Protein AF-A0A924QDD2-F1 (afdb_monomer_lite)

Sequence (223 aa):
MNAIPLDSKVDIRAQLDGGQSGPCVFVAVFHVPLQDADGLLAAWYGEEADLRKRKGFISREFVRGRSGSDVFIDYAKWESAADYKAALMDPTHQTLLAAYGPLGGSSALHLMDPTVNPNDLPEVPRRFMAALNRGDNAAVLEFFAAAKTIVTDNGERFEGMPAITAWNARAFVGAKGYAKINNVSSAGNTVTVLADWTSQFYSGPSRFVFVLQDGQISELRMG

Structure (mmCIF, N/CA/C/O backbone):
data_AF-A0A924QDD2-F1
#
_entry.id   AF-A0A924QDD2-F1
#
loop_
_atom_site.group_PDB
_atom_site.id
_atom_site.type_symbol
_atom_site.label_atom_id
_atom_site.label_alt_id
_atom_site.label_comp_id
_atom_site.label_asym_id
_atom_site.label_entity_id
_atom_site.label_seq_id
_atom_site.pdbx_PDB_ins_code
_atom_site.Cartn_x
_atom_site.Cartn_y
_atom_site.Cartn_z
_atom_site.occupancy
_atom_site.B_iso_or_equiv
_atom_site.auth_seq_id
_atom_site.auth_comp_id
_atom_site.auth_asym_id
_atom_site.auth_atom_id
_atom_site.pdbx_PDB_model_num
ATOM 1 N N . MET A 1 1 ? 21.271 3.087 -19.622 1.00 92.69 1 MET A N 1
ATOM 2 C CA . MET A 1 1 ? 19.860 3.517 -19.753 1.00 92.69 1 MET A CA 1
ATOM 3 C C . MET A 1 1 ? 19.655 4.899 -19.145 1.00 92.69 1 MET A C 1
ATOM 5 O O . MET A 1 1 ? 20.303 5.202 -18.149 1.00 92.69 1 MET A O 1
ATOM 9 N N . ASN A 1 2 ? 18.801 5.748 -19.729 1.00 93.81 2 ASN A N 1
ATOM 10 C CA . ASN A 1 2 ? 18.574 7.117 -19.248 1.00 93.81 2 ASN A CA 1
ATOM 11 C C . ASN A 1 2 ? 17.395 7.215 -18.261 1.00 93.81 2 ASN A C 1
ATOM 13 O O . ASN A 1 2 ? 16.280 6.815 -18.588 1.00 93.81 2 ASN A O 1
ATOM 17 N N . ALA A 1 3 ? 17.599 7.812 -17.088 1.00 93.69 3 ALA A N 1
ATOM 18 C CA . ALA A 1 3 ? 16.514 8.048 -16.137 1.00 93.69 3 ALA A CA 1
ATOM 19 C C . ALA A 1 3 ? 15.720 9.315 -16.500 1.00 93.69 3 ALA A C 1
ATOM 21 O O . ALA A 1 3 ? 16.303 10.380 -16.703 1.00 93.69 3 ALA A O 1
ATOM 22 N N . ILE A 1 4 ? 14.392 9.208 -16.545 1.00 96.19 4 ILE A N 1
ATOM 23 C CA . ILE A 1 4 ? 13.466 10.325 -16.786 1.00 96.19 4 ILE A CA 1
ATOM 24 C C . ILE A 1 4 ? 12.393 10.373 -15.684 1.00 96.19 4 ILE A C 1
ATOM 26 O O . ILE A 1 4 ? 12.117 9.347 -15.060 1.00 96.19 4 ILE A O 1
ATOM 30 N N . PRO A 1 5 ? 11.782 11.537 -15.403 1.00 95.44 5 PRO A N 1
ATOM 31 C CA . PRO A 1 5 ? 10.695 11.612 -14.430 1.00 95.44 5 PRO A CA 1
ATOM 32 C C . PRO A 1 5 ? 9.426 10.925 -14.954 1.00 95.44 5 PRO A C 1
ATOM 34 O O . PRO A 1 5 ? 9.050 11.123 -16.109 1.00 95.44 5 PRO A O 1
ATOM 37 N N . LEU A 1 6 ? 8.747 10.155 -14.094 1.00 96.50 6 LEU A N 1
ATOM 38 C CA . LEU A 1 6 ? 7.388 9.667 -14.371 1.00 96.50 6 LEU A CA 1
ATOM 39 C C . LEU A 1 6 ? 6.336 10.752 -14.081 1.00 96.50 6 LEU A C 1
ATOM 41 O O . LEU A 1 6 ? 5.378 10.900 -14.834 1.00 96.50 6 LEU A O 1
ATOM 45 N N . ASP A 1 7 ? 6.539 11.530 -13.014 1.00 96.00 7 ASP A N 1
ATOM 46 C CA . ASP A 1 7 ? 5.740 12.703 -12.656 1.00 96.00 7 ASP A CA 1
ATOM 47 C C . ASP A 1 7 ? 6.605 13.969 -12.742 1.00 96.00 7 ASP A C 1
ATOM 49 O O . ASP A 1 7 ? 7.720 14.031 -12.230 1.00 96.00 7 ASP A O 1
ATOM 53 N N . SER A 1 8 ? 6.066 15.000 -13.390 1.00 94.00 8 SER A N 1
ATOM 54 C CA . SER A 1 8 ? 6.677 16.328 -13.492 1.00 94.00 8 SER A CA 1
ATOM 55 C C . SER A 1 8 ? 6.727 17.113 -12.174 1.00 94.00 8 SER A C 1
ATOM 57 O O . SER A 1 8 ? 7.457 18.100 -12.098 1.00 94.00 8 SER A O 1
ATOM 59 N N . LYS A 1 9 ? 5.928 16.735 -11.165 1.00 95.19 9 LYS A N 1
ATOM 60 C CA . LYS A 1 9 ? 5.806 17.471 -9.896 1.00 95.19 9 LYS A CA 1
ATOM 61 C C . LYS A 1 9 ? 6.676 16.893 -8.788 1.00 95.19 9 LYS A C 1
ATOM 63 O O . LYS A 1 9 ? 7.249 17.662 -8.021 1.00 95.19 9 LYS A O 1
ATOM 68 N N . VAL A 1 10 ? 6.740 15.566 -8.684 1.00 93.12 10 VAL A N 1
ATOM 69 C CA . VAL A 1 10 ? 7.470 14.866 -7.622 1.00 93.12 10 VAL A CA 1
ATOM 70 C C . VAL A 1 10 ? 8.320 13.755 -8.229 1.00 93.12 10 VAL A C 1
ATOM 72 O O . VAL A 1 10 ? 7.800 12.825 -8.841 1.00 93.12 10 VAL A O 1
ATOM 75 N N . ASP A 1 11 ? 9.638 13.838 -8.050 1.00 93.31 11 ASP A N 1
ATOM 76 C CA . ASP A 1 11 ? 10.558 12.797 -8.510 1.00 93.31 11 ASP A CA 1
ATOM 77 C C . ASP A 1 11 ? 10.749 11.674 -7.475 1.00 93.31 11 ASP A C 1
ATOM 79 O O . ASP A 1 11 ? 10.445 11.818 -6.290 1.00 93.31 11 ASP A O 1
ATOM 83 N N . ILE A 1 12 ? 11.299 10.543 -7.926 1.00 93.38 12 ILE A N 1
ATOM 84 C CA . ILE A 1 12 ? 11.534 9.357 -7.090 1.00 93.38 12 ILE A CA 1
ATOM 85 C C . ILE A 1 12 ? 12.444 9.623 -5.879 1.00 93.38 12 ILE A C 1
ATOM 87 O O . ILE A 1 12 ? 12.278 8.982 -4.843 1.00 93.38 12 ILE A O 1
ATOM 91 N N . ARG A 1 13 ? 13.395 10.565 -5.964 1.00 91.38 13 ARG A N 1
ATOM 92 C CA . ARG A 1 13 ? 14.290 10.875 -4.836 1.00 91.38 13 ARG A CA 1
ATOM 93 C C . ARG A 1 13 ? 13.513 11.586 -3.737 1.00 91.38 13 ARG A C 1
ATOM 95 O O . ARG A 1 13 ? 13.586 11.172 -2.585 1.00 91.38 13 ARG A O 1
ATOM 102 N N . ALA A 1 14 ? 12.703 12.576 -4.110 1.00 92.56 14 ALA A N 1
ATOM 103 C CA . ALA A 1 14 ? 11.819 13.266 -3.178 1.00 92.56 14 ALA A CA 1
ATOM 104 C C . ALA A 1 14 ? 10.840 12.297 -2.491 1.00 92.56 14 ALA A C 1
ATOM 106 O O . ALA A 1 14 ? 10.601 12.425 -1.294 1.00 92.56 14 ALA A O 1
ATOM 107 N N . GLN A 1 15 ? 10.323 11.291 -3.208 1.00 93.00 15 GLN A N 1
ATOM 108 C CA . GLN A 1 15 ? 9.460 10.260 -2.611 1.00 93.00 15 GLN A CA 1
ATOM 109 C C . GLN A 1 15 ? 10.206 9.396 -1.589 1.00 93.00 15 GLN A C 1
ATOM 111 O O . GLN A 1 15 ? 9.727 9.196 -0.477 1.00 93.00 15 GLN A O 1
ATOM 116 N N . LEU A 1 16 ? 11.414 8.936 -1.927 1.00 91.19 16 LEU A N 1
ATOM 117 C CA . LEU A 1 16 ? 12.259 8.154 -1.019 1.00 91.19 16 LEU A CA 1
ATOM 118 C C . LEU A 1 16 ? 12.668 8.942 0.238 1.00 91.19 16 LEU A C 1
ATOM 120 O O . LEU A 1 16 ? 12.879 8.359 1.303 1.00 91.19 16 LEU A O 1
ATOM 124 N N . ASP A 1 17 ? 12.816 10.260 0.139 1.00 88.62 17 ASP A N 1
ATOM 125 C CA . ASP A 1 17 ? 13.161 11.128 1.271 1.00 88.62 17 ASP A CA 1
ATOM 126 C C . ASP A 1 17 ? 11.935 11.640 2.044 1.00 88.62 17 ASP A C 1
ATOM 128 O O . ASP A 1 17 ? 12.075 12.081 3.184 1.00 88.62 17 ASP A O 1
ATOM 132 N N . GLY A 1 18 ? 10.732 11.523 1.475 1.00 77.00 18 GLY A N 1
ATOM 133 C CA . GLY A 1 18 ? 9.490 12.099 2.000 1.00 77.00 18 GLY A CA 1
ATOM 134 C C . GLY A 1 18 ? 8.960 11.486 3.300 1.00 77.00 18 GLY A C 1
ATOM 135 O O . GLY A 1 18 ? 7.967 11.975 3.833 1.00 77.00 18 GLY A O 1
ATOM 136 N N . GLY A 1 19 ? 9.592 10.430 3.826 1.00 66.69 19 GLY A N 1
ATOM 137 C CA . GLY A 1 19 ? 9.256 9.851 5.133 1.00 66.69 19 GLY A CA 1
ATOM 138 C C . GLY A 1 19 ? 7.877 9.188 5.207 1.00 66.69 19 GLY A C 1
ATOM 139 O O . GLY A 1 19 ? 7.339 9.024 6.301 1.00 66.69 19 GLY A O 1
ATOM 140 N N . GLN A 1 20 ? 7.298 8.817 4.062 1.00 70.62 20 GLN A N 1
ATOM 141 C CA . GLN A 1 20 ? 6.006 8.135 3.986 1.00 70.62 20 GLN A CA 1
ATOM 142 C C . GLN A 1 20 ? 6.067 6.799 4.739 1.00 70.62 20 GLN A C 1
ATOM 144 O O . GLN A 1 20 ? 6.981 5.994 4.538 1.00 70.62 20 GLN A O 1
ATOM 149 N N . SER A 1 21 ? 5.098 6.573 5.625 1.00 66.44 21 SER A N 1
ATOM 150 C CA . SER A 1 21 ? 4.967 5.336 6.392 1.00 66.44 21 SER A CA 1
ATOM 151 C C . SER A 1 21 ? 3.945 4.396 5.752 1.00 66.44 21 SER A C 1
ATOM 153 O O . SER A 1 21 ? 2.974 4.826 5.137 1.00 66.44 21 SER A O 1
ATOM 155 N N . GLY A 1 22 ? 4.154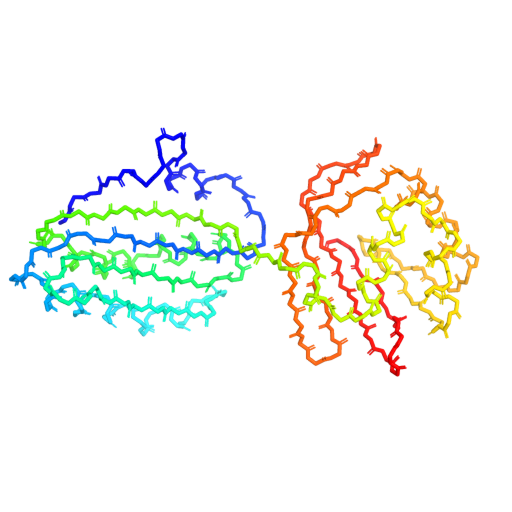 3.091 5.932 1.00 78.56 22 GLY A N 1
ATOM 156 C CA . GLY A 1 22 ? 3.270 2.055 5.402 1.00 78.56 22 GLY A CA 1
ATOM 157 C C . GLY A 1 22 ? 3.638 1.564 3.994 1.00 78.56 22 GLY A C 1
ATOM 158 O O . GLY A 1 22 ? 4.616 2.041 3.414 1.00 78.56 22 GLY A O 1
ATOM 159 N N . PRO A 1 23 ? 2.888 0.572 3.477 1.00 86.94 23 PRO A N 1
ATOM 160 C CA . PRO A 1 23 ? 3.187 -0.157 2.255 1.00 86.94 23 PRO A CA 1
ATOM 161 C C . PRO A 1 23 ? 3.272 0.753 1.051 1.00 86.94 23 PRO A C 1
ATOM 163 O O . PRO A 1 23 ? 2.450 1.649 0.885 1.00 86.94 23 PRO A O 1
ATOM 166 N N . CYS A 1 24 ? 4.212 0.443 0.170 1.00 91.94 24 CYS A N 1
ATOM 167 C CA . CYS A 1 24 ? 4.360 1.136 -1.093 1.00 91.94 24 CYS A CA 1
ATOM 168 C C . CYS A 1 24 ? 4.420 0.143 -2.251 1.00 91.94 24 CYS A C 1
ATOM 170 O O . CYS A 1 24 ? 4.699 -1.053 -2.097 1.00 91.94 24 CYS A O 1
ATOM 172 N N . VAL A 1 25 ? 4.151 0.676 -3.433 1.00 94.62 25 VAL A N 1
ATOM 173 C CA . VAL A 1 25 ? 4.337 -0.006 -4.701 1.00 94.62 25 VAL A CA 1
ATOM 174 C C . VAL A 1 25 ? 5.374 0.772 -5.491 1.00 94.62 25 VAL A C 1
ATOM 176 O O . VAL A 1 25 ? 5.151 1.922 -5.858 1.00 94.62 25 VAL A O 1
ATOM 179 N N . PHE A 1 26 ? 6.510 0.147 -5.764 1.00 96.50 26 PHE A N 1
ATOM 180 C CA . PHE A 1 26 ? 7.469 0.668 -6.721 1.00 96.50 26 PHE A CA 1
ATOM 181 C C . PHE A 1 26 ? 7.034 0.303 -8.136 1.00 96.50 26 PHE A C 1
ATOM 183 O O . PHE A 1 26 ? 6.698 -0.849 -8.414 1.00 96.50 26 PHE A O 1
ATOM 190 N N . VAL A 1 27 ? 7.059 1.293 -9.024 1.00 97.75 27 VAL A N 1
ATOM 191 C CA . VAL A 1 27 ? 6.817 1.115 -10.451 1.00 97.75 27 VAL A CA 1
ATOM 192 C C . VAL A 1 27 ? 8.003 1.664 -11.227 1.00 97.75 27 VAL A C 1
ATOM 194 O O . VAL A 1 27 ? 8.437 2.794 -10.993 1.00 97.75 27 VAL A O 1
ATOM 197 N N . ALA A 1 28 ? 8.481 0.886 -12.193 1.00 97.75 28 ALA A N 1
ATOM 198 C CA . ALA A 1 28 ? 9.375 1.373 -13.232 1.00 97.75 28 ALA A CA 1
ATOM 199 C C . ALA A 1 28 ? 8.744 1.132 -14.599 1.00 97.75 28 ALA A C 1
ATOM 201 O O . ALA A 1 28 ? 8.404 -0.001 -14.933 1.00 97.75 28 ALA A O 1
ATOM 202 N N . VAL A 1 29 ? 8.610 2.187 -15.398 1.00 98.38 29 VAL A N 1
ATOM 203 C CA . VAL A 1 29 ? 8.245 2.086 -16.812 1.00 98.38 29 VAL A CA 1
ATOM 204 C C . VAL A 1 29 ? 9.511 2.244 -17.632 1.00 98.38 29 VAL A C 1
ATOM 206 O O . VAL A 1 29 ? 10.185 3.272 -17.552 1.00 98.38 29 VAL A O 1
ATOM 209 N N . PHE A 1 30 ? 9.833 1.233 -18.424 1.00 98.50 30 PHE A N 1
ATOM 210 C CA . PHE A 1 30 ? 10.980 1.249 -19.313 1.00 98.50 30 PHE A CA 1
ATOM 211 C C . PHE A 1 30 ? 10.528 1.365 -20.761 1.00 98.50 30 PHE A C 1
ATOM 213 O O . PHE A 1 30 ? 9.574 0.701 -21.156 1.00 98.50 30 PHE A O 1
ATOM 220 N N . HIS A 1 31 ? 11.258 2.147 -21.549 1.00 98.44 31 HIS A N 1
ATOM 221 C CA . HIS A 1 31 ? 11.242 2.080 -23.008 1.00 98.44 31 HIS A CA 1
ATOM 222 C C . HIS A 1 31 ? 12.615 1.612 -23.464 1.00 98.44 31 HIS A C 1
ATOM 224 O O . HIS A 1 31 ? 13.591 2.336 -23.269 1.00 98.44 31 HIS A O 1
ATOM 230 N N . VAL A 1 32 ? 12.712 0.409 -24.031 1.00 98.00 32 VAL A N 1
ATOM 231 C CA . VAL A 1 32 ? 13.999 -0.227 -24.344 1.00 98.00 32 VAL A CA 1
ATOM 232 C C . VAL A 1 32 ? 14.026 -0.727 -25.786 1.00 98.00 32 VAL A C 1
ATOM 234 O O . VAL A 1 32 ? 13.139 -1.490 -26.180 1.00 98.00 32 VAL A O 1
ATOM 237 N N . PRO A 1 33 ? 15.044 -0.341 -26.582 1.00 96.06 33 PRO A N 1
ATOM 238 C CA . PRO A 1 33 ? 15.224 -0.858 -27.931 1.00 96.06 33 PRO A CA 1
ATOM 239 C C . PRO A 1 33 ? 15.232 -2.388 -27.958 1.00 96.06 33 PRO A C 1
ATOM 241 O O . PRO A 1 33 ? 15.774 -3.033 -27.061 1.00 96.06 33 PRO A O 1
ATOM 244 N N . LEU A 1 34 ? 14.668 -2.983 -29.012 1.00 93.06 34 LEU A N 1
ATOM 245 C CA . LEU A 1 34 ? 14.513 -4.438 -29.104 1.00 93.06 34 LEU A CA 1
ATOM 246 C C . LEU A 1 34 ? 15.836 -5.202 -28.940 1.00 93.06 34 LEU A C 1
ATOM 248 O O . LEU A 1 34 ? 15.816 -6.290 -28.372 1.00 93.06 34 LEU A O 1
ATOM 252 N N . GLN A 1 35 ? 16.965 -4.640 -29.388 1.00 95.44 35 GLN A N 1
ATOM 253 C CA . GLN A 1 35 ? 18.284 -5.265 -29.239 1.00 95.44 35 GLN A CA 1
ATOM 254 C C . GLN A 1 35 ? 18.773 -5.361 -27.784 1.00 95.44 35 GLN A C 1
ATOM 256 O O . GLN A 1 35 ? 19.601 -6.216 -27.485 1.00 95.44 35 GLN A O 1
ATOM 261 N N . ASP A 1 36 ? 18.248 -4.522 -26.889 1.00 97.50 36 ASP A N 1
ATOM 262 C CA . ASP A 1 36 ? 18.640 -4.461 -25.477 1.00 97.50 36 ASP A CA 1
ATOM 263 C C . ASP A 1 36 ? 17.618 -5.160 -24.558 1.00 97.50 36 ASP A C 1
ATOM 265 O O . ASP A 1 36 ? 17.839 -5.275 -23.352 1.00 97.50 36 ASP A O 1
ATOM 269 N N . ALA A 1 37 ? 16.503 -5.654 -25.112 1.00 96.25 37 ALA A N 1
ATOM 270 C CA . ALA A 1 37 ? 15.409 -6.273 -24.359 1.00 96.25 37 ALA A CA 1
ATOM 271 C C . ALA A 1 37 ? 15.851 -7.498 -23.539 1.00 96.25 37 ALA A C 1
ATOM 273 O O . ALA A 1 37 ? 15.453 -7.641 -22.383 1.00 96.25 37 ALA A O 1
ATOM 274 N N . ASP A 1 38 ? 16.691 -8.366 -24.106 1.00 96.56 38 ASP A N 1
ATOM 275 C CA . ASP A 1 38 ? 17.194 -9.549 -23.394 1.00 96.56 38 ASP A CA 1
ATOM 276 C C . ASP A 1 38 ? 18.164 -9.156 -22.271 1.00 96.56 38 ASP A C 1
ATOM 278 O O . ASP A 1 38 ? 18.159 -9.761 -21.198 1.00 96.56 38 ASP A O 1
ATOM 282 N N . GLY A 1 39 ? 18.946 -8.092 -22.481 1.00 97.81 39 GLY A N 1
ATOM 283 C CA . GLY A 1 39 ? 19.811 -7.514 -21.455 1.00 97.81 39 GLY A CA 1
ATOM 284 C C . GLY A 1 39 ? 19.014 -6.929 -20.289 1.00 97.81 39 GLY A C 1
ATOM 285 O O . GLY A 1 39 ? 19.372 -7.153 -19.134 1.00 97.81 39 GLY A O 1
ATOM 286 N N . LEU A 1 40 ? 17.895 -6.254 -20.577 1.00 98.06 40 LEU A N 1
ATOM 287 C CA . LEU A 1 40 ? 16.969 -5.767 -19.552 1.00 98.06 40 LEU A CA 1
ATOM 288 C C . LEU A 1 40 ? 16.388 -6.916 -18.723 1.00 98.06 40 LEU A C 1
ATOM 290 O O . LEU A 1 40 ? 16.392 -6.842 -17.497 1.00 98.06 40 LEU A O 1
ATOM 294 N N . LEU A 1 41 ? 15.920 -7.983 -19.379 1.00 97.56 41 LEU A N 1
ATOM 295 C CA . LEU A 1 41 ? 15.390 -9.164 -18.693 1.00 97.56 41 LEU A CA 1
ATOM 296 C C . LEU A 1 41 ? 16.453 -9.798 -17.787 1.00 97.56 41 LEU A C 1
ATOM 298 O O . LEU A 1 41 ? 16.177 -10.078 -16.623 1.00 97.56 41 LEU A O 1
ATOM 302 N N . ALA A 1 42 ? 17.674 -9.983 -18.293 1.00 98.06 42 ALA A N 1
ATOM 303 C CA . ALA A 1 42 ? 18.769 -10.556 -17.517 1.00 98.06 42 ALA A CA 1
ATOM 304 C C . ALA A 1 42 ? 19.142 -9.691 -16.301 1.00 98.06 42 ALA A C 1
ATOM 306 O O . ALA A 1 42 ? 19.315 -10.229 -15.207 1.00 98.06 42 ALA A O 1
ATOM 307 N N . ALA A 1 43 ? 19.225 -8.367 -16.472 1.00 97.94 43 ALA A N 1
ATOM 308 C CA . ALA A 1 43 ? 19.493 -7.437 -15.376 1.00 97.94 43 ALA A CA 1
ATOM 309 C C . ALA A 1 43 ? 18.393 -7.505 -14.304 1.00 97.94 43 ALA A C 1
ATOM 311 O O . ALA A 1 43 ? 18.696 -7.664 -13.123 1.00 97.94 43 ALA A O 1
ATOM 312 N N . TRP A 1 44 ? 17.126 -7.478 -14.723 1.00 97.75 44 TRP A N 1
ATOM 313 C CA . TRP A 1 44 ? 15.972 -7.497 -13.826 1.00 97.75 44 TRP A CA 1
ATOM 314 C C . TRP A 1 44 ? 15.857 -8.789 -13.015 1.00 97.75 44 TRP A C 1
ATOM 316 O O . TRP A 1 44 ? 15.729 -8.749 -11.788 1.00 97.75 44 TRP A O 1
ATOM 326 N N . TYR A 1 45 ? 15.959 -9.949 -13.673 1.00 97.31 45 TYR A N 1
ATOM 327 C CA . TYR A 1 45 ? 15.927 -11.243 -12.981 1.00 97.31 45 TYR A CA 1
ATOM 328 C C . TYR A 1 45 ? 17.187 -11.476 -12.134 1.00 97.31 45 TYR A C 1
ATOM 330 O O . TYR A 1 45 ? 17.126 -12.172 -11.120 1.00 97.31 45 TYR A O 1
ATOM 338 N N . GLY A 1 46 ? 18.316 -10.856 -12.493 1.00 97.31 46 GLY A N 1
ATOM 339 C CA . GLY A 1 46 ? 19.556 -10.904 -11.715 1.00 97.31 46 GLY A CA 1
ATOM 340 C C . GLY A 1 46 ? 19.432 -10.307 -10.308 1.00 97.31 46 GLY A C 1
ATOM 341 O O . GLY A 1 46 ? 20.156 -10.717 -9.401 1.00 97.31 46 GLY A O 1
ATOM 342 N N . GLU A 1 47 ? 18.488 -9.390 -10.091 1.00 96.88 47 GLU A N 1
ATOM 343 C CA . GLU A 1 47 ? 18.230 -8.777 -8.781 1.00 96.88 47 GLU A CA 1
ATOM 344 C C . GLU A 1 47 ? 17.350 -9.634 -7.860 1.00 96.88 47 GLU A C 1
ATOM 346 O O . GLU A 1 47 ? 17.340 -9.436 -6.643 1.00 96.88 47 GLU A O 1
ATOM 351 N N . GLU A 1 48 ? 16.590 -10.584 -8.411 1.00 92.50 48 GLU A N 1
ATOM 352 C CA . GLU A 1 48 ? 15.485 -11.244 -7.707 1.00 92.50 48 GLU A CA 1
ATOM 353 C C . GLU A 1 48 ? 15.942 -11.982 -6.439 1.00 92.50 48 GLU A C 1
ATOM 355 O O . GLU A 1 48 ? 15.313 -11.879 -5.382 1.00 92.50 48 GLU A O 1
ATOM 360 N N . ALA A 1 49 ? 17.066 -12.698 -6.522 1.00 94.62 49 ALA A N 1
ATOM 361 C CA . ALA A 1 49 ? 17.613 -13.452 -5.397 1.00 94.62 49 ALA A CA 1
ATOM 362 C C . ALA A 1 49 ? 18.089 -12.553 -4.242 1.00 94.62 49 ALA A C 1
ATOM 364 O O . ALA A 1 49 ? 18.114 -13.001 -3.093 1.00 94.62 49 ALA A O 1
ATOM 365 N N . ASP A 1 50 ? 18.489 -11.316 -4.541 1.00 96.31 50 ASP A N 1
ATOM 366 C CA . ASP A 1 50 ? 18.862 -10.324 -3.538 1.00 96.31 50 ASP A CA 1
ATOM 367 C C . ASP A 1 50 ? 17.613 -9.700 -2.908 1.00 96.31 50 ASP A C 1
ATOM 369 O O . ASP A 1 50 ? 17.442 -9.764 -1.690 1.00 96.31 50 ASP A O 1
ATOM 373 N N . LEU A 1 51 ? 16.692 -9.198 -3.738 1.00 95.56 51 LEU A N 1
ATOM 374 C CA . LEU A 1 51 ? 15.470 -8.526 -3.291 1.00 95.56 51 LEU A CA 1
ATOM 375 C C . LEU A 1 51 ? 14.595 -9.415 -2.401 1.00 95.56 51 LEU A C 1
ATOM 377 O O . LEU A 1 51 ? 14.109 -8.954 -1.372 1.00 95.56 51 LEU A O 1
ATOM 381 N N . ARG A 1 52 ? 14.470 -10.710 -2.718 1.00 95.62 52 ARG A N 1
ATOM 382 C CA . ARG A 1 52 ? 13.696 -11.671 -1.907 1.00 95.62 52 ARG A CA 1
ATOM 383 C C . ARG A 1 52 ? 14.209 -11.847 -0.474 1.00 95.62 52 ARG A C 1
ATOM 385 O O . ARG A 1 52 ? 13.466 -12.341 0.369 1.00 95.62 52 ARG A O 1
ATOM 392 N N . LYS A 1 53 ? 15.464 -11.484 -0.192 1.00 96.25 53 LYS A N 1
ATOM 393 C CA . LYS A 1 53 ? 16.059 -11.548 1.156 1.00 96.25 53 LYS A CA 1
ATOM 394 C C . LYS A 1 53 ? 15.871 -10.251 1.938 1.00 96.25 53 LYS A C 1
ATOM 396 O O . LYS A 1 53 ? 16.182 -10.208 3.128 1.00 96.25 53 LYS A O 1
ATOM 401 N N . ARG A 1 54 ? 15.430 -9.180 1.277 1.00 97.38 54 ARG A N 1
ATOM 402 C CA . ARG A 1 54 ? 15.293 -7.862 1.890 1.00 97.38 54 ARG A CA 1
ATOM 403 C C . ARG A 1 54 ? 14.075 -7.845 2.801 1.00 97.38 54 ARG A C 1
ATOM 405 O O . ARG A 1 54 ? 13.022 -8.395 2.481 1.00 97.38 54 ARG A O 1
ATOM 412 N N . LYS A 1 55 ? 14.229 -7.190 3.951 1.00 96.31 55 LYS A N 1
ATOM 413 C CA . LYS A 1 55 ? 13.115 -6.917 4.857 1.00 96.31 55 LYS A CA 1
ATOM 414 C C . LYS A 1 55 ? 12.027 -6.163 4.092 1.00 96.31 55 LYS A C 1
ATOM 416 O O . LYS A 1 55 ? 12.339 -5.285 3.296 1.00 96.31 55 LYS A O 1
ATOM 421 N N . GLY A 1 56 ? 10.771 -6.525 4.327 1.00 94.69 56 GLY A N 1
ATOM 422 C CA . GLY A 1 56 ? 9.622 -5.855 3.733 1.00 94.69 56 GLY A CA 1
ATOM 423 C C . GLY A 1 56 ? 9.374 -6.146 2.252 1.00 94.69 56 GLY A C 1
ATOM 424 O O . GLY A 1 56 ? 8.440 -5.574 1.700 1.00 94.69 56 GLY A O 1
ATOM 425 N N . PHE A 1 57 ? 10.150 -7.010 1.589 1.00 97.12 57 PHE A N 1
ATOM 426 C CA . PHE A 1 57 ? 9.843 -7.436 0.222 1.00 97.12 57 PHE A CA 1
ATOM 427 C C . PHE A 1 57 ? 8.594 -8.332 0.200 1.00 97.12 57 PHE A C 1
ATOM 429 O O . PHE A 1 57 ? 8.548 -9.339 0.906 1.00 97.12 57 PHE A O 1
ATOM 436 N N . ILE A 1 58 ? 7.601 -8.001 -0.636 1.00 94.94 58 ILE A N 1
ATOM 437 C CA . ILE A 1 58 ? 6.366 -8.794 -0.779 1.00 94.94 58 ILE A CA 1
ATOM 438 C C . ILE A 1 58 ? 6.349 -9.525 -2.123 1.00 94.94 58 ILE A C 1
ATOM 440 O O . ILE A 1 58 ? 6.254 -10.752 -2.176 1.00 94.94 58 ILE A O 1
ATOM 444 N N . SER A 1 59 ? 6.418 -8.778 -3.225 1.00 95.69 59 SER A N 1
ATOM 445 C CA . SER A 1 59 ? 6.366 -9.337 -4.578 1.00 95.69 59 SER A CA 1
ATOM 446 C C . SER A 1 59 ? 7.024 -8.407 -5.591 1.00 95.69 59 SER A C 1
ATOM 448 O O . SER A 1 59 ? 7.146 -7.207 -5.355 1.00 95.69 59 SER A O 1
ATOM 450 N N . ARG A 1 60 ? 7.409 -8.962 -6.742 1.00 96.50 60 ARG A N 1
ATOM 451 C CA . ARG A 1 60 ? 7.910 -8.220 -7.901 1.00 96.50 60 ARG A CA 1
ATOM 452 C C . ARG A 1 60 ? 7.414 -8.902 -9.168 1.00 96.50 60 ARG A C 1
ATOM 454 O O . ARG A 1 60 ? 7.500 -10.124 -9.271 1.00 96.50 60 ARG A O 1
ATOM 461 N N . GLU A 1 61 ? 6.896 -8.126 -10.103 1.00 96.75 61 GLU A N 1
ATOM 462 C CA . GLU A 1 61 ? 6.371 -8.598 -11.379 1.00 96.75 61 GLU A CA 1
ATOM 463 C C . GLU A 1 61 ? 7.011 -7.795 -12.506 1.00 96.75 61 GLU A C 1
ATOM 465 O O . GLU A 1 61 ? 7.137 -6.575 -12.406 1.00 96.75 61 GLU A O 1
ATOM 470 N N . PHE A 1 62 ? 7.395 -8.483 -13.580 1.00 97.56 62 PHE A N 1
ATOM 471 C CA . PHE A 1 62 ? 7.902 -7.848 -14.788 1.00 97.56 62 PHE A CA 1
ATOM 472 C C . PHE A 1 62 ? 7.030 -8.220 -15.968 1.00 97.56 62 PHE A C 1
ATOM 474 O O . PHE A 1 62 ? 6.822 -9.401 -16.253 1.00 97.56 62 PHE A O 1
ATOM 481 N N . VAL A 1 63 ? 6.526 -7.211 -16.667 1.00 97.06 63 VAL A N 1
ATOM 482 C CA . VAL A 1 63 ? 5.683 -7.415 -17.842 1.00 97.06 63 VAL A CA 1
ATOM 483 C C . VAL A 1 63 ? 6.254 -6.684 -19.042 1.00 97.06 63 VAL A C 1
ATOM 485 O O . VAL A 1 63 ? 6.815 -5.596 -18.931 1.00 97.06 63 VAL A O 1
ATOM 488 N N . ARG A 1 64 ? 6.078 -7.295 -20.212 1.00 96.56 64 ARG A N 1
ATOM 489 C CA . ARG A 1 64 ? 6.490 -6.751 -21.505 1.00 96.56 64 ARG A CA 1
ATOM 490 C C . ARG A 1 64 ? 5.266 -6.403 -22.344 1.00 96.56 64 ARG A C 1
ATOM 492 O O . ARG A 1 64 ? 4.297 -7.165 -22.397 1.00 96.56 64 ARG A O 1
ATOM 499 N N . GLY A 1 65 ? 5.338 -5.278 -23.045 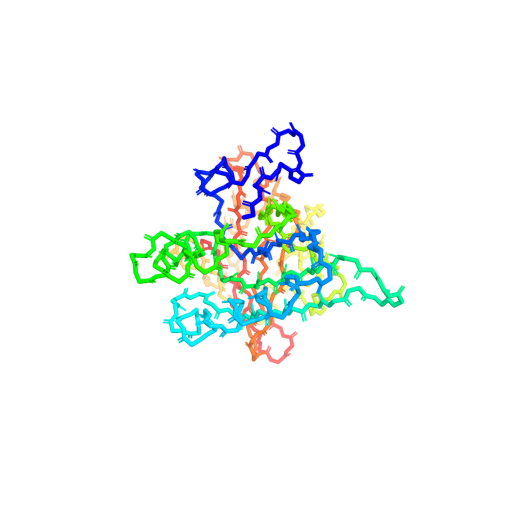1.00 95.81 65 GLY A N 1
ATOM 500 C CA . GLY A 1 65 ? 4.348 -4.869 -24.030 1.00 95.81 65 GLY A CA 1
ATOM 501 C C . GLY A 1 65 ? 4.212 -5.878 -25.178 1.00 95.81 65 GLY A C 1
ATOM 502 O O . GLY A 1 65 ? 5.173 -6.501 -25.627 1.00 95.81 65 GLY A O 1
ATOM 503 N N . ARG A 1 66 ? 2.986 -6.054 -25.670 1.00 94.81 66 ARG A N 1
ATOM 504 C CA . ARG A 1 66 ? 2.683 -6.964 -26.787 1.00 94.81 66 ARG A CA 1
ATOM 505 C C . ARG A 1 66 ? 2.941 -6.288 -28.138 1.00 94.81 66 ARG A C 1
ATOM 507 O O . ARG A 1 66 ? 3.146 -5.080 -28.208 1.00 94.81 66 ARG A O 1
ATOM 514 N N . SER A 1 67 ? 2.891 -7.072 -29.215 1.00 93.38 67 SER A N 1
ATOM 515 C CA . SER A 1 67 ? 2.883 -6.567 -30.599 1.00 93.38 67 SER A CA 1
ATOM 516 C C . SER A 1 67 ? 4.088 -5.690 -30.971 1.00 93.38 67 SER A C 1
ATOM 518 O O . SER A 1 67 ? 3.943 -4.715 -31.699 1.00 93.38 67 SER A O 1
ATOM 520 N N . GLY A 1 68 ? 5.279 -6.034 -30.469 1.00 86.94 68 GLY A N 1
ATOM 521 C CA . GLY A 1 68 ? 6.520 -5.321 -30.794 1.00 86.94 68 GLY A CA 1
ATOM 522 C C . GLY A 1 68 ? 6.738 -4.016 -30.023 1.00 86.94 68 GLY A C 1
ATOM 523 O O . GLY A 1 68 ? 7.645 -3.270 -30.372 1.00 86.94 68 GLY A O 1
ATOM 524 N N . SER A 1 69 ? 5.939 -3.745 -28.986 1.00 95.56 69 SER A N 1
ATOM 525 C CA . SER A 1 69 ? 6.183 -2.628 -28.071 1.00 95.56 69 SER A CA 1
ATOM 526 C C . SER A 1 69 ? 7.560 -2.737 -27.399 1.00 95.56 69 SER A C 1
ATOM 528 O O . SER A 1 69 ? 8.022 -3.827 -27.050 1.00 95.56 69 SER A O 1
ATOM 530 N N . ASP A 1 70 ? 8.185 -1.580 -27.209 1.00 96.69 70 ASP A N 1
ATOM 531 C CA . ASP A 1 70 ? 9.428 -1.362 -26.470 1.00 96.69 70 ASP A CA 1
ATOM 532 C C . ASP A 1 70 ? 9.193 -1.130 -24.966 1.00 96.69 70 ASP A C 1
ATOM 534 O O . ASP A 1 70 ? 10.141 -0.864 -24.230 1.00 96.69 70 ASP A O 1
ATOM 538 N N . VAL A 1 71 ? 7.940 -1.225 -24.506 1.00 98.31 71 VAL A N 1
ATOM 539 C CA . VAL A 1 71 ? 7.554 -0.926 -23.127 1.00 98.31 71 VAL A CA 1
ATOM 540 C C . VAL A 1 71 ? 7.700 -2.149 -22.234 1.00 98.31 71 VAL A C 1
ATOM 542 O O . VAL A 1 71 ? 7.191 -3.230 -22.547 1.00 98.31 71 VAL A O 1
ATOM 545 N N . PHE A 1 72 ? 8.313 -1.948 -21.073 1.00 98.56 72 PHE A N 1
ATOM 546 C CA . PHE A 1 72 ? 8.329 -2.908 -19.975 1.00 98.56 72 PHE A CA 1
ATOM 547 C C . PHE A 1 72 ? 7.891 -2.221 -18.687 1.00 98.56 72 PHE A C 1
ATOM 549 O O . PHE A 1 72 ? 8.154 -1.034 -18.498 1.00 98.56 72 PHE A O 1
ATOM 556 N N . ILE A 1 73 ? 7.227 -2.958 -17.801 1.00 98.50 73 ILE A N 1
ATOM 557 C CA . ILE A 1 73 ? 6.819 -2.448 -16.492 1.00 98.50 73 ILE A CA 1
ATOM 558 C C . ILE A 1 73 ? 7.329 -3.394 -15.411 1.00 98.50 73 ILE A C 1
ATOM 560 O O . ILE A 1 73 ? 7.019 -4.585 -15.434 1.00 98.50 73 ILE A O 1
ATOM 564 N N . ASP A 1 74 ? 8.093 -2.839 -14.474 1.00 97.75 74 ASP A N 1
ATOM 565 C CA . ASP A 1 74 ? 8.366 -3.430 -13.164 1.00 97.75 74 ASP A CA 1
ATOM 566 C C . ASP A 1 74 ? 7.320 -2.934 -12.175 1.00 97.75 74 ASP A C 1
ATOM 568 O O . ASP A 1 74 ? 7.028 -1.737 -12.113 1.00 97.75 74 ASP A O 1
ATOM 572 N N . TYR A 1 75 ? 6.768 -3.862 -11.410 1.00 96.75 75 TYR A N 1
ATOM 573 C CA . TYR A 1 75 ? 5.784 -3.601 -10.382 1.00 96.75 75 TYR A CA 1
ATOM 574 C C . TYR A 1 75 ? 6.164 -4.390 -9.125 1.00 96.75 75 TYR A C 1
ATOM 576 O O . TYR A 1 75 ? 6.060 -5.618 -9.091 1.00 96.75 75 TYR A O 1
ATOM 584 N N . ALA A 1 76 ? 6.611 -3.691 -8.081 1.00 96.75 76 ALA A N 1
ATOM 585 C CA . ALA A 1 76 ? 7.123 -4.301 -6.857 1.00 96.75 76 ALA A CA 1
ATOM 586 C C . ALA A 1 76 ? 6.364 -3.815 -5.621 1.00 96.75 76 ALA A C 1
ATOM 588 O O . ALA A 1 76 ? 6.268 -2.614 -5.381 1.00 96.75 76 ALA A O 1
ATOM 589 N N . LYS A 1 77 ? 5.855 -4.740 -4.806 1.00 95.31 77 LYS A N 1
ATOM 590 C CA . LYS A 1 77 ? 5.154 -4.429 -3.554 1.00 95.31 77 LYS A CA 1
ATOM 591 C C . LYS A 1 77 ? 6.093 -4.579 -2.363 1.00 95.31 77 LYS A C 1
ATOM 593 O O . LYS A 1 77 ? 6.803 -5.583 -2.257 1.00 95.31 77 LYS A O 1
ATOM 598 N N . TRP A 1 78 ? 6.022 -3.616 -1.449 1.00 95.31 78 TRP A N 1
ATOM 599 C CA . TRP A 1 78 ? 6.816 -3.584 -0.224 1.00 95.31 78 TRP A CA 1
ATOM 600 C C . TRP A 1 78 ? 5.956 -3.251 0.995 1.00 95.31 78 TRP A C 1
ATOM 602 O O . TRP A 1 78 ? 4.983 -2.504 0.895 1.00 95.31 78 TRP A O 1
ATOM 612 N N . GLU A 1 79 ? 6.334 -3.779 2.159 1.00 89.94 79 GLU A N 1
ATOM 613 C CA . GLU A 1 79 ? 5.695 -3.477 3.447 1.00 89.94 79 GLU A CA 1
ATOM 614 C C . GLU A 1 79 ? 5.877 -2.014 3.856 1.00 89.94 79 GLU A C 1
ATOM 616 O O . GLU A 1 79 ? 5.014 -1.464 4.543 1.00 89.94 79 GLU A O 1
ATOM 621 N N . SER A 1 80 ? 6.976 -1.372 3.431 1.00 88.94 80 SER A N 1
ATOM 622 C CA . SER A 1 80 ? 7.159 0.065 3.609 1.00 88.94 80 SER A CA 1
ATOM 623 C C . SER A 1 80 ? 8.081 0.736 2.588 1.00 88.94 80 SER A C 1
ATOM 625 O O . SER A 1 80 ? 9.017 0.118 2.075 1.00 88.94 80 SER A O 1
ATOM 627 N N . ALA A 1 81 ? 7.872 2.038 2.352 1.00 91.00 81 ALA A N 1
ATOM 628 C CA . ALA A 1 81 ? 8.797 2.866 1.568 1.00 91.00 81 ALA A CA 1
ATOM 629 C C . ALA A 1 81 ? 10.207 2.926 2.186 1.00 91.00 81 ALA A C 1
ATOM 631 O O . ALA A 1 81 ? 11.202 2.978 1.462 1.00 91.00 81 ALA A O 1
ATOM 632 N N . ALA A 1 82 ? 10.305 2.857 3.518 1.00 91.31 82 ALA A N 1
ATOM 633 C CA . ALA A 1 82 ? 11.579 2.806 4.231 1.00 91.31 82 ALA A CA 1
ATOM 634 C C . ALA A 1 82 ? 12.343 1.499 3.962 1.00 91.31 82 ALA A C 1
ATOM 636 O O . ALA A 1 82 ? 13.549 1.536 3.721 1.00 91.31 82 ALA A O 1
ATOM 637 N N . ASP A 1 83 ? 11.645 0.361 3.955 1.00 94.75 83 ASP A N 1
ATOM 638 C CA . ASP A 1 83 ? 12.236 -0.939 3.629 1.00 94.75 83 ASP A CA 1
ATOM 639 C C . ASP A 1 83 ? 12.695 -0.992 2.165 1.00 94.75 83 ASP A C 1
ATOM 641 O O . ASP A 1 83 ? 13.821 -1.412 1.894 1.00 94.75 83 ASP A O 1
ATOM 645 N N . TYR A 1 84 ? 11.884 -0.473 1.232 1.00 95.44 84 TYR A N 1
ATOM 646 C CA . TYR A 1 84 ? 12.290 -0.344 -0.171 1.00 95.44 84 TYR A CA 1
ATOM 647 C C . TYR A 1 84 ? 13.539 0.533 -0.326 1.00 95.44 84 TYR A C 1
ATOM 649 O O . TYR A 1 84 ? 14.499 0.131 -0.981 1.00 95.44 84 TYR A O 1
ATOM 657 N N . LYS A 1 85 ? 13.575 1.710 0.313 1.00 95.19 85 LYS A N 1
ATOM 658 C CA . LYS A 1 85 ? 14.747 2.595 0.280 1.00 95.19 85 LYS A CA 1
ATOM 659 C C . LYS A 1 85 ? 15.993 1.911 0.831 1.00 95.19 85 LYS A C 1
ATOM 661 O O . LYS A 1 85 ? 17.064 2.038 0.243 1.00 95.19 85 LYS A O 1
ATOM 666 N N . ALA A 1 86 ? 15.867 1.200 1.950 1.00 95.19 86 ALA A N 1
ATOM 667 C CA . ALA A 1 86 ? 16.982 0.481 2.553 1.00 95.19 86 ALA A CA 1
ATOM 668 C C . ALA A 1 86 ? 17.514 -0.620 1.624 1.00 95.19 86 ALA A C 1
ATOM 670 O O . ALA A 1 86 ? 18.727 -0.756 1.480 1.00 95.19 86 ALA A O 1
ATOM 671 N N . ALA A 1 87 ? 16.623 -1.361 0.957 1.00 96.19 87 ALA A N 1
ATOM 672 C CA . ALA A 1 87 ? 16.999 -2.347 -0.052 1.00 96.19 87 ALA A CA 1
ATOM 673 C C . ALA A 1 87 ? 17.696 -1.699 -1.257 1.00 96.19 87 ALA A C 1
ATOM 675 O O . ALA A 1 87 ? 18.760 -2.157 -1.663 1.00 96.19 87 ALA A O 1
ATOM 676 N N . LEU A 1 88 ? 17.131 -0.607 -1.782 1.00 94.12 88 LEU A N 1
ATOM 677 C CA . LEU A 1 88 ? 17.675 0.114 -2.928 1.00 94.12 88 LEU A CA 1
ATOM 678 C C . LEU A 1 88 ? 19.083 0.652 -2.643 1.00 94.12 88 LEU A C 1
ATOM 680 O O . LEU A 1 88 ? 19.956 0.561 -3.498 1.00 94.12 88 LEU A O 1
ATOM 684 N N . MET A 1 89 ? 19.313 1.206 -1.451 1.00 94.38 89 MET A N 1
ATOM 685 C CA . MET A 1 89 ? 20.587 1.823 -1.061 1.00 94.38 89 MET A CA 1
ATOM 686 C C . MET A 1 89 ? 21.649 0.820 -0.589 1.00 94.38 89 MET A C 1
ATOM 688 O O . MET A 1 89 ? 22.775 1.220 -0.287 1.00 94.38 89 MET A O 1
ATOM 692 N N . ASP A 1 90 ? 21.324 -0.471 -0.512 1.00 97.00 90 ASP A N 1
ATOM 693 C CA . ASP A 1 90 ? 22.288 -1.488 -0.114 1.00 97.00 90 ASP A CA 1
ATOM 694 C C . ASP A 1 90 ? 23.430 -1.611 -1.144 1.00 97.00 90 ASP A C 1
ATOM 696 O O . ASP A 1 90 ? 23.160 -1.730 -2.341 1.00 97.00 90 ASP A O 1
ATOM 700 N N . PRO A 1 91 ? 24.709 -1.645 -0.723 1.00 96.81 91 PRO A N 1
ATOM 701 C CA . PRO A 1 91 ? 25.845 -1.724 -1.647 1.00 96.81 91 PRO A CA 1
ATOM 702 C C . PRO A 1 91 ? 25.834 -2.947 -2.577 1.00 96.81 91 PRO A C 1
ATOM 704 O O . PRO A 1 91 ? 26.277 -2.863 -3.727 1.00 96.81 91 PRO A O 1
ATOM 707 N N . THR A 1 92 ? 25.321 -4.086 -2.100 1.00 95.38 92 THR A N 1
ATOM 708 C CA . THR A 1 92 ? 25.188 -5.304 -2.913 1.00 95.38 92 THR A CA 1
ATOM 709 C C . THR A 1 92 ? 24.174 -5.067 -4.020 1.00 95.38 92 THR A C 1
ATOM 711 O O . THR A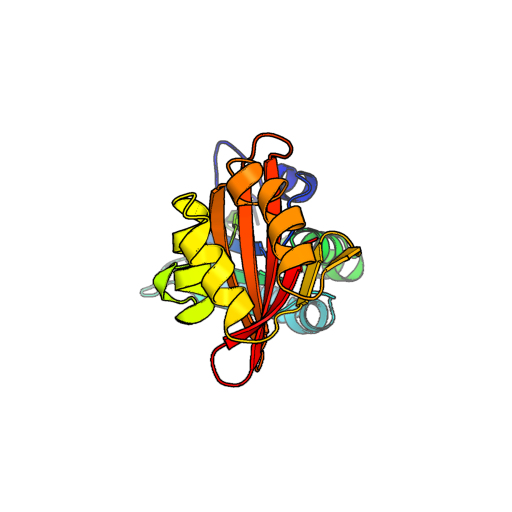 1 92 ? 24.452 -5.348 -5.184 1.00 95.38 92 THR A O 1
ATOM 714 N N . HIS A 1 93 ? 23.029 -4.478 -3.672 1.00 96.06 93 HIS A N 1
ATOM 715 C CA . HIS A 1 93 ? 21.984 -4.161 -4.634 1.00 96.06 93 HIS A CA 1
ATOM 716 C C . HIS A 1 93 ? 22.440 -3.091 -5.639 1.00 96.06 93 HIS A C 1
ATOM 718 O O . HIS A 1 93 ? 22.281 -3.263 -6.844 1.00 96.06 93 HIS A O 1
ATOM 724 N N . GLN A 1 94 ? 23.129 -2.044 -5.177 1.00 95.75 94 GLN A N 1
ATOM 725 C CA . GLN A 1 94 ? 23.728 -1.015 -6.039 1.00 95.75 94 GLN A CA 1
ATOM 726 C C . GLN A 1 94 ? 24.698 -1.594 -7.080 1.00 95.75 94 GLN A C 1
ATOM 728 O O . GLN A 1 94 ? 24.765 -1.103 -8.205 1.00 95.75 94 GLN A O 1
ATOM 733 N N . THR A 1 95 ? 25.417 -2.669 -6.742 1.00 96.94 95 THR A N 1
ATOM 734 C CA . THR A 1 95 ? 26.286 -3.371 -7.701 1.00 96.94 95 THR A CA 1
ATOM 735 C C . THR A 1 95 ? 25.474 -4.068 -8.797 1.00 96.94 95 THR A C 1
ATOM 737 O O . THR A 1 95 ? 25.877 -4.053 -9.959 1.00 96.94 95 THR A O 1
ATOM 740 N N . LEU A 1 96 ? 24.312 -4.637 -8.461 1.00 96.88 96 LEU A N 1
ATOM 741 C CA . LEU A 1 96 ? 23.414 -5.276 -9.432 1.00 96.88 96 LEU A CA 1
ATOM 742 C C . LEU A 1 96 ? 22.811 -4.248 -10.400 1.00 96.88 96 LEU A C 1
ATOM 744 O O . LEU A 1 96 ? 22.720 -4.514 -11.599 1.00 96.88 96 LEU A O 1
ATOM 748 N N . LEU A 1 97 ? 22.503 -3.039 -9.916 1.00 95.19 97 LEU A N 1
ATOM 749 C CA . LEU A 1 97 ? 21.978 -1.949 -10.748 1.00 95.19 97 LEU A CA 1
ATOM 750 C C . LEU A 1 97 ? 22.939 -1.513 -11.870 1.00 95.19 97 LEU A C 1
ATOM 752 O O . LEU A 1 97 ? 22.497 -0.966 -12.883 1.00 95.19 97 LEU A O 1
ATOM 756 N N . ALA A 1 98 ? 24.242 -1.798 -11.756 1.00 94.94 98 ALA A N 1
ATOM 757 C CA . ALA A 1 98 ? 25.210 -1.500 -12.813 1.00 94.94 98 ALA A CA 1
ATOM 758 C C . ALA A 1 98 ? 24.909 -2.240 -14.133 1.00 94.94 98 ALA A C 1
ATOM 760 O O . ALA A 1 98 ? 25.262 -1.738 -15.204 1.00 94.94 98 ALA A O 1
ATOM 761 N N . ALA A 1 99 ? 24.207 -3.381 -14.083 1.00 96.31 99 ALA A N 1
ATOM 762 C CA . ALA A 1 99 ? 23.819 -4.156 -15.265 1.00 96.31 99 ALA A CA 1
ATOM 763 C C . ALA A 1 99 ? 22.884 -3.387 -16.223 1.00 96.31 99 ALA A C 1
ATOM 765 O O . ALA A 1 99 ? 22.864 -3.666 -17.420 1.00 96.31 99 ALA A O 1
ATOM 766 N N . TYR A 1 100 ? 22.162 -2.377 -15.727 1.00 95.94 100 TYR A N 1
ATOM 767 C CA . TYR A 1 100 ? 21.282 -1.524 -16.535 1.00 95.94 100 TYR A CA 1
ATOM 768 C C . TYR A 1 100 ? 22.027 -0.405 -17.282 1.00 95.94 100 TYR A C 1
ATOM 770 O O . TYR A 1 100 ? 21.494 0.191 -18.225 1.00 95.94 100 TYR A O 1
ATOM 778 N N . GLY A 1 101 ? 23.254 -0.081 -16.862 1.00 93.56 101 GLY A N 1
ATOM 779 C CA . GLY A 1 101 ? 24.048 1.024 -17.405 1.00 93.56 101 GLY A CA 1
ATOM 780 C C . GLY A 1 101 ? 24.253 0.948 -18.925 1.00 93.56 101 GLY A C 1
ATOM 781 O O . GLY A 1 101 ? 23.922 1.922 -19.607 1.00 93.56 101 GLY A O 1
ATOM 782 N N . PRO A 1 102 ? 24.720 -0.195 -19.467 1.00 95.56 102 PRO A N 1
ATOM 783 C CA . PRO A 1 102 ? 24.987 -0.362 -20.897 1.00 95.56 102 PRO A CA 1
ATOM 784 C C . PRO A 1 102 ? 23.747 -0.364 -21.801 1.00 95.56 102 PRO A C 1
ATOM 786 O O . PRO A 1 102 ? 23.889 -0.168 -23.004 1.00 95.56 102 PRO A O 1
ATOM 789 N N . LEU A 1 103 ? 22.549 -0.590 -21.253 1.00 97.19 103 LEU A N 1
ATOM 790 C CA . LEU A 1 103 ? 21.319 -0.715 -22.041 1.00 97.19 103 LEU A CA 1
ATOM 791 C C . LEU A 1 103 ? 20.868 0.646 -22.592 1.00 97.19 103 LEU A C 1
ATOM 793 O O . LEU A 1 103 ? 20.949 1.665 -21.895 1.00 97.19 103 LEU A O 1
ATOM 797 N N . GLY A 1 104 ? 20.347 0.677 -23.816 1.00 97.25 104 GLY A N 1
ATOM 798 C CA . GLY A 1 104 ? 19.710 1.851 -24.402 1.00 97.25 104 GLY A CA 1
ATOM 799 C C . GLY A 1 104 ? 18.344 2.173 -23.787 1.00 97.25 104 GLY A C 1
ATOM 800 O O . GLY A 1 104 ? 17.834 1.468 -22.917 1.00 97.25 104 GLY A O 1
ATOM 801 N N . GLY A 1 105 ? 17.733 3.263 -24.257 1.00 97.12 105 GLY A N 1
ATOM 802 C CA . GLY A 1 105 ? 16.373 3.638 -23.869 1.00 97.12 105 GLY A CA 1
ATOM 803 C C . GLY A 1 105 ? 16.265 4.413 -22.554 1.00 97.12 105 GLY A C 1
ATOM 804 O O . GLY A 1 105 ? 17.231 5.042 -22.101 1.00 97.12 105 GLY A O 1
ATOM 805 N N . SER A 1 106 ? 15.070 4.401 -21.962 1.00 98.06 106 SER A N 1
ATOM 806 C CA . SER A 1 106 ? 14.737 5.172 -20.764 1.00 98.06 106 SER A CA 1
ATOM 807 C C . SER A 1 106 ? 14.053 4.356 -19.669 1.00 98.06 106 SER A C 1
ATOM 809 O O . SER A 1 106 ? 13.406 3.346 -19.935 1.00 98.06 106 SER A O 1
ATOM 811 N N . SER A 1 107 ? 14.182 4.837 -18.433 1.00 97.75 107 SER A N 1
ATOM 812 C CA . SER A 1 107 ? 13.470 4.345 -17.252 1.00 97.75 107 SER A CA 1
ATOM 813 C C . SER A 1 107 ? 12.788 5.501 -16.523 1.00 97.75 107 SER A C 1
ATOM 815 O O . SER A 1 107 ? 13.450 6.485 -16.182 1.00 97.75 107 SER A O 1
ATOM 817 N N . ALA A 1 108 ? 11.501 5.360 -16.229 1.00 98.00 108 ALA A N 1
ATOM 818 C CA . ALA A 1 108 ? 10.717 6.287 -15.424 1.00 98.00 108 ALA A CA 1
ATOM 819 C C . ALA A 1 108 ? 10.250 5.587 -14.144 1.00 98.00 108 ALA A C 1
ATOM 821 O O . ALA A 1 108 ? 9.478 4.632 -14.204 1.00 98.00 108 ALA A O 1
ATOM 822 N N . LEU A 1 109 ? 10.758 6.035 -12.995 1.00 97.00 109 LEU A N 1
ATOM 823 C CA . LEU A 1 109 ? 10.575 5.378 -11.698 1.00 97.00 109 LEU A CA 1
ATOM 824 C C . LEU A 1 109 ? 9.623 6.175 -10.807 1.00 97.00 109 LEU A C 1
ATOM 826 O O . LEU A 1 109 ? 9.655 7.409 -10.829 1.00 97.00 109 LEU A O 1
ATOM 830 N N . HIS A 1 110 ? 8.826 5.488 -9.990 1.00 96.88 110 HIS A N 1
ATOM 831 C CA . HIS A 1 110 ? 7.950 6.142 -9.020 1.00 96.88 110 HIS A CA 1
ATOM 832 C C . HIS A 1 110 ? 7.557 5.212 -7.870 1.00 96.88 110 HIS A C 1
ATOM 834 O O . HIS A 1 110 ? 7.432 3.999 -8.052 1.00 96.88 110 HIS A O 1
ATOM 840 N N . LEU A 1 111 ? 7.321 5.795 -6.696 1.00 95.12 111 LEU A N 1
ATOM 841 C CA . LEU A 1 111 ? 6.623 5.131 -5.600 1.00 95.12 111 LEU A CA 1
ATOM 842 C C . LEU A 1 111 ? 5.149 5.515 -5.625 1.00 95.12 111 LEU A C 1
ATOM 844 O O . LEU A 1 111 ? 4.790 6.670 -5.821 1.00 95.12 111 LEU A O 1
ATOM 848 N N . MET A 1 112 ? 4.291 4.528 -5.438 1.00 91.81 112 MET A N 1
ATOM 849 C CA . MET A 1 112 ? 2.849 4.693 -5.400 1.00 91.81 112 MET A CA 1
ATOM 850 C C . MET A 1 112 ? 2.346 4.194 -4.055 1.00 91.81 112 MET A C 1
ATOM 852 O O . MET A 1 112 ? 2.766 3.131 -3.586 1.00 91.81 112 MET A O 1
ATOM 856 N N . ASP A 1 113 ? 1.389 4.911 -3.480 1.00 85.50 113 ASP A N 1
ATOM 857 C CA . ASP A 1 113 ? 0.564 4.323 -2.439 1.00 85.50 113 ASP A CA 1
ATOM 858 C C . ASP A 1 113 ? -0.347 3.274 -3.092 1.00 85.50 113 ASP A C 1
ATOM 860 O O . ASP A 1 113 ? -0.960 3.541 -4.137 1.00 85.50 113 ASP A O 1
ATOM 864 N N . PRO A 1 114 ? -0.452 2.063 -2.526 1.00 78.56 114 PRO A N 1
ATOM 865 C CA . PRO A 1 114 ? -1.483 1.135 -2.948 1.00 78.56 114 PRO A CA 1
ATOM 866 C C . PRO A 1 114 ? -2.842 1.807 -2.765 1.00 78.56 114 PRO A C 1
ATOM 868 O O . PRO A 1 114 ? -3.095 2.469 -1.763 1.00 78.56 114 PRO A O 1
ATOM 871 N N . THR A 1 115 ? -3.718 1.631 -3.746 1.00 72.81 115 THR A N 1
ATOM 872 C CA . THR A 1 115 ? -5.111 2.056 -3.633 1.00 72.81 115 THR A CA 1
ATOM 873 C C . THR A 1 115 ? -5.960 0.854 -3.261 1.00 72.81 115 THR A C 1
ATOM 875 O O . THR A 1 115 ? -5.658 -0.278 -3.644 1.00 72.81 115 THR A O 1
ATOM 878 N N . VAL A 1 116 ? -7.029 1.095 -2.510 1.00 71.12 116 VAL A N 1
ATOM 879 C CA . VAL A 1 116 ? -7.979 0.052 -2.128 1.00 71.12 116 VAL A CA 1
ATOM 880 C C . VAL A 1 116 ? -9.391 0.449 -2.472 1.00 71.12 116 VAL A C 1
ATOM 882 O O . VAL A 1 116 ? -9.771 1.616 -2.386 1.00 71.12 116 VAL A O 1
ATOM 885 N N . ASN A 1 117 ? -10.186 -0.552 -2.830 1.00 72.38 117 ASN A N 1
ATOM 886 C CA . ASN A 1 117 ? -11.624 -0.418 -2.863 1.00 72.38 117 ASN A CA 1
ATOM 887 C C . ASN A 1 117 ? -12.140 -0.608 -1.426 1.00 72.38 117 ASN A C 1
ATOM 889 O O . ASN A 1 117 ? -11.969 -1.689 -0.865 1.00 72.38 117 ASN A O 1
ATOM 893 N N . PRO A 1 118 ? -12.794 0.391 -0.803 1.00 67.50 118 PRO A N 1
ATOM 894 C CA . PRO A 1 118 ? -13.332 0.249 0.553 1.00 67.50 118 PRO A CA 1
ATOM 895 C C . PRO A 1 118 ? -14.343 -0.898 0.710 1.00 67.50 118 PRO A C 1
ATOM 897 O O . PRO A 1 118 ? -14.652 -1.308 1.827 1.00 67.50 118 PRO A O 1
ATOM 900 N N . ASN A 1 119 ? -14.876 -1.419 -0.398 1.00 74.50 119 ASN A N 1
ATOM 901 C CA . ASN A 1 119 ? -15.748 -2.589 -0.386 1.00 74.50 119 ASN A CA 1
ATOM 902 C C . ASN A 1 119 ? -14.996 -3.913 -0.186 1.00 74.50 119 ASN A C 1
ATOM 904 O O . ASN A 1 119 ? -15.638 -4.900 0.156 1.00 74.50 119 ASN A O 1
ATOM 908 N N . ASP A 1 120 ? -13.668 -3.925 -0.332 1.00 80.44 120 ASP A N 1
ATOM 909 C CA . ASP A 1 120 ? -12.832 -5.104 -0.083 1.00 80.44 120 ASP A CA 1
ATOM 910 C C . ASP A 1 120 ? -12.552 -5.303 1.420 1.00 80.44 120 ASP A C 1
ATOM 912 O O . ASP A 1 120 ? -12.058 -6.356 1.827 1.00 80.44 120 ASP A O 1
ATOM 916 N N . LEU A 1 121 ? -12.887 -4.322 2.278 1.00 86.25 121 LEU A N 1
ATOM 917 C CA . LEU A 1 121 ? -12.877 -4.530 3.727 1.00 86.25 121 LEU A CA 1
ATOM 918 C C . LEU A 1 121 ? -13.912 -5.603 4.101 1.00 86.25 121 LEU A C 1
ATOM 920 O O . LEU A 1 121 ? -15.077 -5.487 3.701 1.00 86.25 121 LEU A O 1
ATOM 924 N N . PRO A 1 122 ? -13.553 -6.565 4.974 1.00 89.62 122 PRO A N 1
ATOM 925 C CA . PRO A 1 122 ? -14.533 -7.436 5.606 1.00 89.62 122 PRO A CA 1
ATOM 926 C C . PRO A 1 122 ? -15.667 -6.626 6.244 1.00 89.62 122 PRO A C 1
ATOM 928 O O . PRO A 1 122 ? -15.453 -5.519 6.748 1.00 89.62 122 PRO A O 1
ATOM 931 N N . GLU A 1 123 ? -16.883 -7.177 6.217 1.00 91.25 123 GLU A N 1
ATOM 932 C CA . GLU A 1 123 ? -18.113 -6.426 6.501 1.00 91.25 123 GLU A CA 1
ATOM 933 C C . GLU A 1 123 ? -18.056 -5.643 7.821 1.00 91.25 123 GLU A C 1
ATOM 935 O O . GLU A 1 123 ? -18.465 -4.483 7.875 1.00 91.25 123 GLU A O 1
ATOM 940 N N . VAL A 1 124 ? -17.526 -6.262 8.874 1.00 93.81 124 VAL A N 1
ATOM 941 C CA . VAL A 1 124 ? -17.517 -5.703 10.230 1.00 93.81 124 VAL A CA 1
ATOM 942 C C . VAL A 1 124 ? -16.574 -4.496 10.341 1.00 93.81 124 VAL A C 1
ATOM 944 O O . VAL A 1 124 ? -17.082 -3.411 10.636 1.00 93.81 124 VAL A O 1
ATOM 947 N N . PRO A 1 125 ? -15.264 -4.592 10.019 1.00 94.31 125 PRO A N 1
ATOM 948 C CA . PRO A 1 125 ? -14.403 -3.415 9.887 1.00 94.31 125 PRO A CA 1
ATOM 949 C C .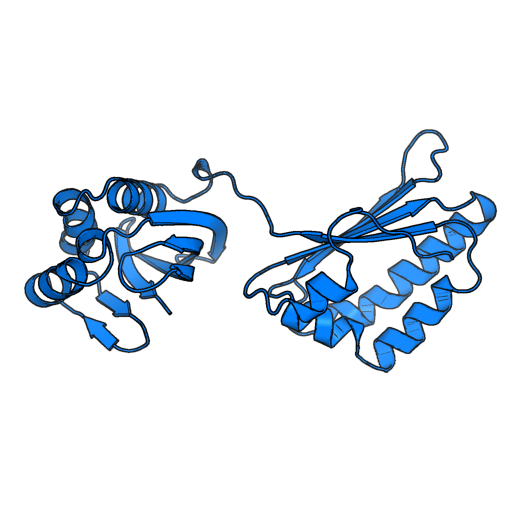 PRO A 1 125 ? -14.965 -2.351 8.936 1.00 94.31 125 PRO A C 1
ATOM 951 O O . PRO A 1 125 ? -14.917 -1.163 9.245 1.00 94.31 125 PRO A O 1
ATOM 954 N N . ARG A 1 126 ? -15.565 -2.746 7.804 1.00 93.56 126 ARG A N 1
ATOM 955 C CA . ARG A 1 126 ? -16.153 -1.796 6.846 1.00 93.56 126 ARG A CA 1
ATOM 956 C C . ARG A 1 126 ? -17.282 -0.972 7.467 1.00 93.56 126 ARG A C 1
ATOM 958 O O . ARG A 1 126 ? -17.309 0.251 7.327 1.00 93.56 126 ARG A O 1
ATOM 965 N N . ARG A 1 127 ? -18.224 -1.627 8.154 1.00 93.81 127 ARG A N 1
ATOM 966 C CA . ARG A 1 127 ? -19.345 -0.951 8.825 1.00 93.81 127 ARG A CA 1
ATOM 967 C C . ARG A 1 127 ? -18.865 -0.099 9.998 1.00 93.81 127 ARG A C 1
ATOM 969 O O . ARG A 1 127 ? -19.389 0.999 10.174 1.00 93.81 127 ARG A O 1
ATOM 976 N N . PHE A 1 128 ? -17.855 -0.565 10.732 1.00 95.06 128 PHE A N 1
ATOM 977 C CA . PHE A 1 128 ? -17.203 0.204 11.788 1.00 95.06 128 PHE A CA 1
ATOM 978 C C . PHE A 1 128 ? -16.609 1.510 11.245 1.00 95.06 128 PHE A C 1
ATOM 980 O O . PHE A 1 128 ? -16.978 2.591 11.700 1.00 95.06 128 PHE A O 1
ATOM 987 N N . MET A 1 129 ? -15.761 1.432 10.213 1.00 94.06 129 MET A N 1
ATOM 988 C CA . MET A 1 129 ? -15.128 2.611 9.607 1.00 94.06 129 MET A CA 1
ATOM 989 C C . MET A 1 129 ? -16.165 3.577 9.021 1.00 94.06 129 MET A C 1
ATOM 991 O O . MET A 1 129 ? -16.019 4.794 9.127 1.00 94.06 129 MET A O 1
ATOM 995 N N . ALA A 1 130 ? -17.252 3.055 8.446 1.00 93.31 130 ALA A N 1
ATOM 996 C CA . ALA A 1 130 ? -18.350 3.881 7.959 1.00 93.31 130 ALA A CA 1
ATOM 997 C C . ALA A 1 130 ? -19.090 4.611 9.095 1.00 93.31 130 ALA A C 1
ATOM 999 O O . ALA A 1 130 ? -19.461 5.768 8.919 1.00 93.31 130 ALA A O 1
ATOM 1000 N N . ALA A 1 131 ? -19.323 3.962 10.241 1.00 94.81 131 ALA A N 1
ATOM 1001 C CA . ALA A 1 131 ? -19.917 4.607 11.415 1.00 94.81 131 ALA A CA 1
ATOM 1002 C C . ALA A 1 131 ? -18.989 5.685 11.993 1.00 94.81 131 ALA A C 1
ATOM 1004 O O . ALA A 1 131 ? -19.432 6.809 12.237 1.00 94.81 131 ALA A O 1
ATOM 1005 N N . LEU A 1 132 ? -17.694 5.372 12.106 1.00 94.56 132 LEU A N 1
ATOM 1006 C CA . LEU A 1 132 ? -16.657 6.307 12.535 1.00 94.56 132 LEU A CA 1
ATOM 1007 C C . LEU A 1 132 ? -16.647 7.571 11.666 1.00 94.56 132 LEU A C 1
ATOM 1009 O O . LEU A 1 132 ? -16.799 8.671 12.187 1.00 94.56 132 LEU A O 1
ATOM 1013 N N . ASN A 1 133 ? -16.572 7.416 10.341 1.00 94.12 133 ASN A N 1
ATOM 1014 C CA . ASN A 1 133 ? -16.522 8.543 9.404 1.00 94.12 133 ASN A CA 1
ATOM 1015 C C . ASN A 1 133 ? -17.823 9.362 9.333 1.00 94.12 133 ASN A C 1
ATOM 1017 O O . ASN A 1 133 ? -17.792 10.502 8.874 1.00 94.12 133 ASN A O 1
ATOM 1021 N N . ARG A 1 134 ? -18.963 8.814 9.778 1.00 94.38 134 ARG A N 1
ATOM 1022 C CA . ARG A 1 134 ? -20.214 9.577 9.953 1.00 94.38 134 ARG A CA 1
ATOM 1023 C C . ARG A 1 134 ? -20.280 10.329 11.287 1.00 94.38 134 ARG A C 1
ATOM 1025 O O . ARG A 1 134 ? -21.235 11.070 11.500 1.00 94.38 134 ARG A O 1
ATOM 1032 N N . GLY A 1 135 ? -19.316 10.127 12.187 1.00 92.88 135 GLY A N 1
ATOM 1033 C CA . GLY A 1 135 ? -19.385 10.631 13.560 1.00 92.88 135 GLY A CA 1
ATOM 1034 C C . GLY A 1 135 ? -20.490 9.963 14.387 1.00 92.88 135 GLY A C 1
ATOM 1035 O O . GLY A 1 135 ? -21.017 10.561 15.323 1.00 92.88 135 GLY A O 1
ATOM 1036 N N . ASP A 1 136 ? -20.879 8.739 14.031 1.00 95.25 136 ASP A N 1
ATOM 1037 C CA . ASP A 1 136 ? -21.998 8.017 14.634 1.00 95.25 136 ASP A CA 1
ATOM 1038 C C . ASP A 1 136 ? -21.543 7.280 15.905 1.00 95.25 136 ASP A C 1
ATOM 1040 O O . ASP A 1 136 ? -21.186 6.100 15.883 1.00 95.25 136 ASP A O 1
ATOM 1044 N N . ASN A 1 137 ? -21.498 8.010 17.025 1.00 93.94 137 ASN A N 1
ATOM 1045 C CA . ASN A 1 137 ? -20.989 7.497 18.302 1.00 93.94 137 ASN A CA 1
ATOM 1046 C C . ASN A 1 137 ? -21.727 6.238 18.778 1.00 93.94 137 ASN A C 1
ATOM 1048 O O . ASN A 1 137 ? -21.095 5.315 19.283 1.00 93.94 137 ASN A O 1
ATOM 1052 N N . ALA A 1 138 ? -23.052 6.202 18.625 1.00 94.38 138 ALA A N 1
ATOM 1053 C CA . ALA A 1 138 ? -23.854 5.066 19.063 1.00 94.38 138 ALA A CA 1
ATOM 1054 C C . ALA A 1 138 ? -23.489 3.808 18.265 1.00 94.38 138 ALA A C 1
ATOM 1056 O O . ALA A 1 138 ? -23.140 2.791 18.863 1.00 94.38 138 ALA A O 1
ATOM 1057 N N . ALA A 1 139 ? -23.456 3.909 16.931 1.00 94.50 139 ALA A N 1
ATOM 1058 C CA . ALA A 1 139 ? -23.096 2.782 16.078 1.00 94.50 139 ALA A CA 1
ATOM 1059 C C . ALA A 1 139 ? -21.655 2.299 16.311 1.00 94.50 139 ALA A C 1
ATOM 1061 O O . ALA A 1 139 ? -21.408 1.098 16.282 1.00 94.50 139 ALA A O 1
ATOM 1062 N N . VAL A 1 140 ? -20.701 3.202 16.575 1.00 94.62 140 VAL A N 1
ATOM 1063 C CA . VAL A 1 140 ? -19.321 2.817 16.929 1.00 94.62 140 VAL A CA 1
ATOM 1064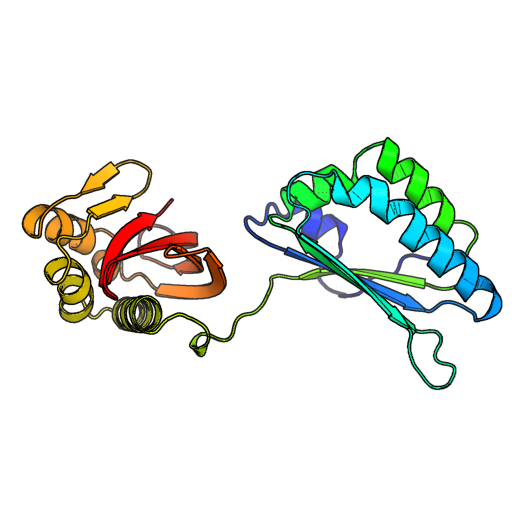 C C . VAL A 1 140 ? -19.290 1.999 18.226 1.00 94.62 140 VAL A C 1
ATOM 1066 O O . VAL A 1 140 ? -18.644 0.953 18.271 1.00 94.62 140 VAL A O 1
ATOM 1069 N N . LEU A 1 141 ? -20.005 2.434 19.269 1.00 94.50 141 LEU A N 1
ATOM 1070 C CA . LEU A 1 141 ? -20.025 1.742 20.563 1.00 94.50 141 LEU A CA 1
ATOM 1071 C C . LEU A 1 141 ? -20.725 0.372 20.511 1.00 94.50 141 LEU A C 1
ATOM 1073 O O . LEU A 1 141 ? -20.347 -0.524 21.268 1.00 94.50 141 LEU A O 1
ATOM 1077 N N . GLU A 1 142 ? -21.689 0.170 19.606 1.00 93.62 142 GLU A N 1
ATOM 1078 C CA . GLU A 1 142 ? -22.345 -1.132 19.401 1.00 93.62 142 GLU A CA 1
ATOM 1079 C C . GLU A 1 142 ? -21.360 -2.231 18.983 1.00 93.62 142 GLU A C 1
ATOM 1081 O O . GLU A 1 142 ? -21.461 -3.362 19.466 1.00 93.62 142 GLU A O 1
ATOM 1086 N N . PHE A 1 143 ? -20.364 -1.904 18.150 1.00 93.44 143 PHE A N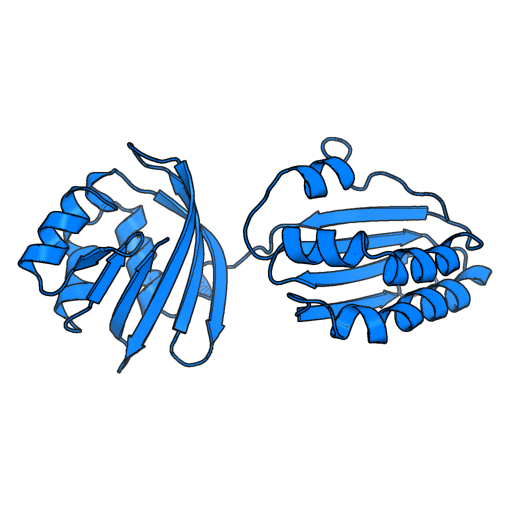 1
ATOM 1087 C CA . PHE A 1 143 ? -19.331 -2.869 17.758 1.00 93.44 143 PHE A CA 1
ATOM 1088 C C . PHE A 1 143 ? -18.512 -3.369 18.949 1.00 93.44 143 PHE A C 1
ATOM 1090 O O . PHE A 1 143 ? -18.080 -4.520 18.941 1.00 93.44 143 PHE A O 1
ATOM 1097 N N . PHE A 1 144 ? -18.321 -2.528 19.970 1.00 90.94 144 PHE A N 1
ATOM 1098 C CA . PHE A 1 144 ? -17.557 -2.885 21.163 1.00 90.94 144 PHE A CA 1
ATOM 1099 C C . PHE A 1 144 ? -18.380 -3.675 22.183 1.00 90.94 144 PHE A C 1
ATOM 1101 O O . PHE A 1 144 ? -17.884 -4.613 22.815 1.00 90.94 144 PHE A O 1
ATOM 1108 N N . ALA A 1 145 ? -19.659 -3.321 22.320 1.00 81.44 145 ALA A N 1
ATOM 1109 C CA . ALA A 1 145 ? -20.578 -3.986 23.235 1.00 81.44 145 ALA A CA 1
ATOM 1110 C C . ALA A 1 145 ? -20.838 -5.447 22.841 1.00 81.44 145 ALA A C 1
ATOM 1112 O O . ALA A 1 145 ? -20.968 -6.303 23.717 1.00 81.44 145 ALA A O 1
ATOM 1113 N N . ALA A 1 146 ? -20.878 -5.737 21.537 1.00 73.56 146 ALA A N 1
ATOM 1114 C CA . ALA A 1 146 ? -21.204 -7.061 21.017 1.00 73.56 146 ALA A CA 1
ATOM 1115 C C . ALA A 1 146 ? -20.186 -8.150 21.411 1.00 73.56 146 ALA A C 1
ATOM 1117 O O . ALA A 1 146 ? -20.588 -9.289 21.633 1.00 73.56 146 ALA A O 1
ATOM 1118 N N . ALA A 1 147 ? -18.903 -7.793 21.547 1.00 70.50 147 ALA A N 1
ATOM 1119 C CA . ALA A 1 147 ? -17.799 -8.758 21.574 1.00 70.50 147 ALA A CA 1
ATOM 1120 C C . ALA A 1 147 ? -16.916 -8.716 22.831 1.00 70.50 147 ALA A C 1
ATOM 1122 O O . ALA A 1 147 ? -15.887 -9.387 22.871 1.00 70.50 147 ALA A O 1
ATOM 1123 N N . LYS A 1 148 ? -17.272 -7.914 23.850 1.00 81.62 148 LYS A N 1
ATOM 1124 C CA . LYS A 1 148 ? -16.359 -7.565 24.962 1.00 81.62 148 LYS A CA 1
ATOM 1125 C C . LYS A 1 148 ? -14.998 -7.086 24.437 1.00 81.62 148 LYS A C 1
ATOM 1127 O O . LYS A 1 148 ? -13.950 -7.535 24.896 1.00 81.62 148 LYS A O 1
ATOM 1132 N N . THR A 1 149 ? -15.035 -6.204 23.443 1.00 90.75 149 THR A N 1
ATOM 1133 C CA . THR A 1 149 ? -13.841 -5.766 22.726 1.00 90.75 149 THR A CA 1
ATOM 1134 C C . THR A 1 149 ? -12.827 -5.125 23.659 1.00 90.75 149 THR A C 1
ATOM 1136 O O . THR A 1 149 ? -13.185 -4.403 24.589 1.00 90.75 149 THR A O 1
ATOM 1139 N N . ILE A 1 150 ? -11.554 -5.344 23.361 1.00 95.50 150 ILE A N 1
ATOM 1140 C CA . ILE A 1 150 ? -10.448 -4.580 23.927 1.00 95.50 150 ILE A CA 1
ATOM 1141 C C . ILE A 1 150 ? -10.040 -3.503 22.926 1.00 95.50 150 ILE A C 1
ATOM 1143 O O . ILE A 1 150 ? -9.871 -3.787 21.739 1.00 95.50 150 ILE A O 1
ATOM 1147 N N . VAL A 1 151 ? -9.817 -2.282 23.402 1.00 96.62 151 VAL A N 1
ATOM 1148 C CA . VAL A 1 151 ? -9.191 -1.230 22.594 1.00 96.62 151 VAL A CA 1
ATOM 1149 C C . VAL A 1 151 ? -7.779 -0.981 23.104 1.00 96.62 151 VAL A C 1
ATOM 1151 O O . VAL A 1 151 ? -7.590 -0.744 24.292 1.00 96.62 151 VAL A O 1
ATOM 1154 N N . THR A 1 152 ? -6.797 -1.006 22.208 1.00 96.44 152 THR A N 1
ATOM 1155 C CA . THR A 1 152 ? -5.423 -0.580 22.481 1.00 96.44 152 THR A CA 1
ATOM 1156 C C . THR A 1 152 ? -5.114 0.654 21.636 1.00 96.44 152 THR A C 1
ATOM 1158 O O . THR A 1 152 ? -5.213 0.593 20.415 1.00 96.44 152 THR A O 1
ATOM 1161 N N . ASP A 1 153 ? -4.732 1.764 22.255 1.00 93.25 153 ASP A N 1
ATOM 1162 C CA . ASP A 1 153 ? -4.430 3.032 21.583 1.00 93.25 153 ASP A CA 1
ATOM 1163 C C . ASP A 1 153 ? -3.071 3.545 22.061 1.00 93.25 153 ASP A C 1
ATOM 1165 O O . ASP A 1 153 ? -2.898 3.816 23.249 1.00 93.25 153 ASP A O 1
ATOM 1169 N N . ASN A 1 154 ? -2.086 3.620 21.162 1.00 89.06 154 ASN A N 1
ATOM 1170 C CA . ASN A 1 154 ? -0.724 4.072 21.473 1.00 89.06 154 ASN A CA 1
ATOM 1171 C C . ASN A 1 154 ? -0.098 3.355 22.692 1.00 89.06 154 ASN A C 1
ATOM 1173 O O . ASN A 1 154 ? 0.660 3.935 23.468 1.00 89.06 154 ASN A O 1
ATOM 1177 N N . GLY A 1 155 ? -0.424 2.070 22.861 1.00 89.12 155 GLY A N 1
ATOM 1178 C CA . GLY A 1 155 ? 0.049 1.223 23.960 1.00 89.12 155 GLY A CA 1
ATOM 1179 C C . GLY A 1 155 ? -0.802 1.265 25.235 1.00 89.12 155 GLY A C 1
ATOM 1180 O O . GLY A 1 155 ? -0.630 0.393 26.086 1.00 89.12 155 GLY A O 1
ATOM 1181 N N . GLU A 1 156 ? -1.743 2.204 25.368 1.00 94.75 156 GLU A N 1
ATOM 1182 C CA . GLU A 1 156 ? -2.728 2.204 26.456 1.00 94.75 156 GLU A CA 1
ATOM 1183 C C . GLU A 1 156 ? -3.882 1.251 26.127 1.00 94.75 156 GLU A C 1
ATOM 1185 O O . GLU A 1 156 ? -4.293 1.135 24.975 1.00 94.75 156 GLU A O 1
ATOM 1190 N N . ARG A 1 157 ? -4.409 0.552 27.135 1.00 96.00 157 ARG A N 1
ATOM 1191 C CA . ARG A 1 157 ? -5.406 -0.509 26.968 1.00 96.00 157 ARG A CA 1
ATOM 1192 C C . ARG A 1 157 ? -6.699 -0.178 27.711 1.00 96.00 157 ARG A C 1
ATOM 1194 O O . ARG A 1 157 ? -6.673 0.118 28.903 1.00 96.00 157 ARG A O 1
ATOM 1201 N N . PHE A 1 158 ? -7.828 -0.297 27.019 1.00 95.94 158 PHE A N 1
ATOM 1202 C CA . PHE A 1 158 ? -9.171 -0.018 27.524 1.00 95.94 158 PHE A CA 1
ATOM 1203 C C . PHE A 1 158 ? -10.047 -1.261 27.415 1.00 95.94 158 PHE A C 1
ATOM 1205 O O . PHE A 1 158 ? -10.214 -1.833 26.335 1.00 95.94 158 PHE A O 1
ATOM 1212 N N . GLU A 1 159 ? -10.636 -1.652 28.541 1.00 94.56 159 GLU A N 1
ATOM 1213 C CA . GLU A 1 159 ? -11.498 -2.825 28.646 1.00 94.56 159 GLU A CA 1
ATOM 1214 C C . GLU A 1 159 ? -12.830 -2.468 29.302 1.00 94.56 159 GLU A C 1
ATOM 1216 O O . GLU A 1 159 ? -12.889 -1.749 30.301 1.00 94.56 159 GLU A O 1
ATOM 1221 N N . GLY A 1 160 ? -13.911 -3.009 28.744 1.00 93.38 160 GLY A N 1
ATOM 1222 C CA . GLY A 1 160 ? -15.265 -2.777 29.230 1.00 93.38 160 GLY A CA 1
ATOM 1223 C C . GLY A 1 160 ? -15.876 -1.458 28.753 1.00 93.38 160 GLY A C 1
ATOM 1224 O O . GLY A 1 160 ? -15.200 -0.463 28.482 1.00 93.38 160 GLY A O 1
ATOM 1225 N N . MET A 1 161 ? -17.208 -1.450 28.666 1.00 94.06 161 MET A N 1
ATOM 1226 C CA . MET A 1 161 ? -17.958 -0.337 28.078 1.00 94.06 161 MET A CA 1
ATOM 1227 C C . MET A 1 161 ? -17.718 1.025 28.744 1.00 94.06 161 MET A C 1
ATOM 1229 O O . MET A 1 161 ? -17.605 1.997 27.998 1.00 94.06 161 MET A O 1
ATOM 1233 N N . PRO A 1 162 ? -17.591 1.157 30.082 1.00 94.44 162 PRO A N 1
ATOM 1234 C CA . PRO A 1 162 ? -17.304 2.457 30.690 1.00 94.44 162 PRO A CA 1
ATOM 1235 C C . PRO A 1 162 ? -15.966 3.053 30.229 1.00 94.44 162 PRO A C 1
ATOM 1237 O O . PRO A 1 162 ? -15.920 4.220 29.839 1.00 94.44 162 PRO A O 1
ATOM 1240 N N . ALA A 1 163 ? -14.897 2.248 30.208 1.00 95.38 163 ALA A N 1
ATOM 1241 C CA . ALA A 1 163 ? -13.571 2.698 29.788 1.00 95.38 163 ALA A CA 1
ATOM 1242 C C . ALA A 1 163 ? -13.545 3.048 28.295 1.00 95.38 163 ALA A C 1
ATOM 1244 O O . ALA A 1 163 ? -13.071 4.120 27.919 1.00 95.38 163 ALA A O 1
ATOM 1245 N N . ILE A 1 164 ? -14.122 2.185 27.453 1.00 95.06 164 ILE A N 1
ATOM 1246 C CA . ILE A 1 164 ? -14.180 2.391 26.000 1.00 95.06 164 ILE A CA 1
ATOM 1247 C C . ILE A 1 164 ? -15.037 3.609 25.645 1.00 95.06 164 ILE A C 1
ATOM 1249 O O . ILE A 1 164 ? -14.662 4.385 24.773 1.00 95.06 164 ILE A O 1
ATOM 1253 N N . THR A 1 165 ? -16.148 3.841 26.348 1.00 94.75 165 THR A N 1
ATOM 1254 C CA . THR A 1 165 ? -16.989 5.030 26.126 1.00 94.75 165 THR A CA 1
ATOM 1255 C C . THR A 1 165 ? -16.233 6.313 26.467 1.00 94.75 165 THR A C 1
ATOM 1257 O O . THR A 1 165 ? -16.227 7.253 25.673 1.00 94.75 165 THR A O 1
ATOM 1260 N N . ALA A 1 166 ? -15.547 6.347 27.615 1.00 93.75 166 ALA A N 1
ATOM 1261 C CA . ALA A 1 166 ? -14.738 7.497 28.022 1.00 93.75 166 ALA A CA 1
ATOM 1262 C C . ALA A 1 166 ? -13.549 7.747 27.077 1.00 93.75 166 ALA A C 1
ATOM 1264 O O . ALA A 1 166 ? -13.133 8.890 26.881 1.00 93.75 166 ALA A O 1
ATOM 1265 N N . TRP A 1 167 ? -12.994 6.688 26.488 1.00 94.50 167 TRP A N 1
ATOM 1266 C CA . TRP A 1 167 ? -11.960 6.781 25.463 1.00 94.50 167 TRP A CA 1
ATOM 1267 C C . TRP A 1 167 ? -12.503 7.287 24.117 1.00 94.50 167 TRP A C 1
ATOM 1269 O O . TRP A 1 167 ? -11.976 8.259 23.575 1.00 94.50 167 TRP A O 1
ATOM 1279 N N . ASN A 1 168 ? -13.610 6.739 23.614 1.00 93.06 168 ASN A N 1
ATOM 1280 C CA . ASN A 1 168 ? -14.194 7.156 22.334 1.00 93.06 168 ASN A CA 1
ATOM 1281 C C . ASN A 1 168 ? -14.672 8.622 22.345 1.00 93.06 168 ASN A C 1
ATOM 1283 O O . ASN A 1 168 ? -14.650 9.299 21.317 1.00 93.06 168 ASN A O 1
ATOM 1287 N N . ALA A 1 169 ? -15.060 9.131 23.521 1.00 91.50 169 ALA A N 1
ATOM 1288 C CA . ALA A 1 169 ? -15.451 10.525 23.728 1.00 91.50 169 ALA A CA 1
ATOM 1289 C C . ALA A 1 169 ? -14.296 11.538 23.580 1.00 91.50 169 ALA A C 1
ATOM 1291 O O . ALA A 1 169 ? -14.561 12.734 23.485 1.00 91.50 169 ALA A O 1
ATOM 1292 N N . ARG A 1 170 ? -13.033 11.084 23.557 1.00 89.94 170 ARG A N 1
ATOM 1293 C CA . ARG A 1 170 ? -11.839 11.931 23.351 1.00 89.94 170 ARG A CA 1
ATOM 1294 C C . ARG A 1 170 ? -11.028 11.570 22.104 1.00 89.94 170 ARG A C 1
ATOM 1296 O O . ARG A 1 170 ? -10.387 12.447 21.538 1.00 89.94 170 ARG A O 1
ATOM 1303 N N . ALA A 1 171 ? -11.051 10.303 21.691 1.00 86.62 171 ALA A N 1
ATOM 1304 C CA . ALA A 1 171 ? -10.476 9.824 20.436 1.00 86.62 171 ALA A CA 1
ATOM 1305 C C . ALA A 1 171 ? -11.497 10.005 19.295 1.00 86.62 171 ALA A C 1
ATOM 1307 O O . ALA A 1 171 ? -12.358 10.867 19.391 1.00 86.62 171 ALA A O 1
ATOM 1308 N N . PHE A 1 172 ? -11.427 9.210 18.226 1.00 86.81 172 PHE A N 1
ATOM 1309 C CA . PHE A 1 172 ? -12.500 8.972 17.242 1.00 86.81 172 PHE A CA 1
ATOM 1310 C C . PHE A 1 172 ? -13.595 10.041 17.114 1.00 86.81 172 PHE A C 1
ATOM 1312 O O . PHE A 1 172 ? -13.341 11.123 16.583 1.00 86.81 172 PHE A O 1
ATOM 1319 N N . VAL A 1 173 ? -14.821 9.739 17.554 1.00 80.31 173 VAL A N 1
ATOM 1320 C CA . VAL A 1 173 ? -15.980 10.608 17.337 1.00 80.31 173 VAL A CA 1
ATOM 1321 C C . VAL A 1 173 ? -15.851 11.891 18.155 1.00 80.31 173 VAL A C 1
ATOM 1323 O O . VAL A 1 173 ? -16.146 12.970 17.642 1.00 80.31 173 VAL A O 1
ATOM 1326 N N . GLY A 1 174 ? -15.333 11.799 19.383 1.00 80.69 174 GLY A N 1
ATOM 1327 C CA . GLY A 1 174 ? -15.060 12.965 20.225 1.00 80.69 174 GLY A CA 1
ATOM 1328 C C . GLY A 1 174 ? -14.071 13.958 19.609 1.00 80.69 174 GLY A C 1
ATOM 1329 O O . GLY A 1 174 ? -14.249 15.167 19.725 1.00 80.69 174 GLY A O 1
ATOM 1330 N N . ALA A 1 175 ? -13.080 13.453 18.878 1.00 87.31 175 ALA A N 1
ATOM 1331 C CA . ALA A 1 175 ? -12.066 14.222 18.167 1.00 87.31 175 ALA A CA 1
ATOM 1332 C C . ALA A 1 175 ? -12.522 14.682 16.773 1.00 87.31 175 ALA A C 1
ATOM 1334 O O . ALA A 1 175 ? -11.728 15.280 16.045 1.00 87.31 175 ALA A O 1
ATOM 1335 N N . LYS A 1 176 ? -13.773 14.395 16.377 1.00 90.56 176 LYS A N 1
ATOM 1336 C CA . LYS A 1 176 ? -14.289 14.596 15.010 1.00 90.56 176 LYS A CA 1
ATOM 1337 C C . LYS A 1 176 ? -13.401 13.930 13.955 1.00 90.56 176 LYS A C 1
ATOM 1339 O O . LYS A 1 176 ? -13.057 14.532 12.940 1.00 90.56 176 LYS A O 1
ATOM 1344 N N . GLY A 1 177 ? -12.991 12.705 14.259 1.00 90.38 177 GLY A N 1
ATOM 1345 C CA . GLY A 1 177 ? -12.109 11.902 13.436 1.00 90.38 177 GLY A CA 1
ATOM 1346 C C . GLY A 1 177 ? -12.720 11.519 12.093 1.00 90.38 177 GLY A C 1
ATOM 1347 O O . GLY A 1 177 ? -13.883 11.126 12.014 1.00 90.38 177 GLY A O 1
ATOM 1348 N N . TYR A 1 178 ? -11.904 11.588 11.051 1.00 93.50 178 TYR A N 1
ATOM 1349 C CA . TYR A 1 178 ? -12.196 11.079 9.722 1.00 93.50 178 TYR A CA 1
ATOM 1350 C C . TYR A 1 178 ? -10.986 10.293 9.216 1.00 93.50 178 TYR A C 1
ATOM 1352 O O . TYR A 1 178 ? -9.860 10.787 9.238 1.00 93.50 178 TYR A O 1
ATOM 1360 N N . ALA A 1 179 ? -11.231 9.071 8.754 1.00 91.81 179 ALA A N 1
ATOM 1361 C CA . ALA A 1 179 ? -10.238 8.172 8.189 1.00 91.81 179 ALA A CA 1
ATOM 1362 C C . ALA A 1 179 ? -10.509 7.973 6.696 1.00 91.81 179 ALA A C 1
ATOM 1364 O O . ALA A 1 179 ? -11.446 7.264 6.308 1.00 91.81 179 ALA A O 1
ATOM 1365 N N . LYS A 1 180 ? -9.659 8.547 5.844 1.00 89.88 180 LYS A N 1
ATOM 1366 C CA . LYS A 1 180 ? -9.641 8.200 4.422 1.00 89.88 180 LYS A CA 1
ATOM 1367 C C . LYS A 1 180 ? -8.831 6.919 4.253 1.00 89.88 180 LYS A C 1
ATOM 1369 O O . LYS A 1 180 ? -7.618 6.938 4.410 1.00 89.88 180 LYS A O 1
ATOM 1374 N N . ILE A 1 181 ? -9.505 5.807 3.979 1.00 87.56 181 ILE A N 1
ATOM 1375 C CA . ILE A 1 181 ? -8.853 4.501 3.850 1.00 87.56 181 ILE A CA 1
ATOM 1376 C C . ILE A 1 181 ? -7.981 4.475 2.591 1.00 87.56 181 ILE A C 1
ATOM 1378 O O . ILE A 1 181 ? -8.477 4.717 1.491 1.00 87.56 181 ILE A O 1
ATOM 1382 N N . ASN A 1 182 ? -6.715 4.112 2.772 1.00 81.31 182 ASN A N 1
ATOM 1383 C CA . ASN A 1 182 ? -5.716 4.021 1.712 1.00 81.31 182 ASN A CA 1
ATOM 1384 C C . ASN A 1 182 ? -5.277 2.573 1.472 1.00 81.31 182 ASN A C 1
ATOM 1386 O O . ASN A 1 182 ? -5.033 2.192 0.335 1.00 81.31 182 ASN A O 1
ATOM 1390 N N . ASN A 1 183 ? -5.228 1.739 2.518 1.00 81.38 183 ASN A N 1
ATOM 1391 C CA . ASN A 1 183 ? -4.849 0.332 2.394 1.00 81.38 183 ASN A CA 1
ATOM 1392 C C . ASN A 1 183 ? -5.674 -0.570 3.320 1.00 81.38 183 ASN A C 1
ATOM 1394 O O . ASN A 1 183 ? -6.094 -0.155 4.400 1.00 81.38 183 ASN A O 1
ATOM 1398 N N . VAL A 1 184 ? -5.872 -1.814 2.894 1.00 86.19 184 VAL A N 1
ATOM 1399 C CA . VAL A 1 184 ? -6.505 -2.908 3.618 1.00 86.19 184 VAL A CA 1
ATOM 1400 C C . VAL A 1 184 ? -5.697 -4.165 3.343 1.00 86.19 184 VAL A C 1
ATOM 1402 O O . VAL A 1 184 ? -5.497 -4.555 2.194 1.00 86.19 184 VAL A O 1
ATOM 1405 N N . SER A 1 185 ? -5.291 -4.844 4.404 1.00 83.19 185 SER A N 1
ATOM 1406 C CA . SER A 1 185 ? -4.729 -6.188 4.325 1.00 83.19 185 SER A CA 1
ATOM 1407 C C . SER A 1 185 ? -5.411 -7.087 5.344 1.00 83.19 185 SER A C 1
ATOM 1409 O O . SER A 1 185 ? -5.862 -6.628 6.393 1.00 83.19 185 SER A O 1
ATOM 1411 N N . SER A 1 186 ? -5.519 -8.372 5.020 1.00 86.50 186 SER A N 1
ATOM 1412 C CA . SER A 1 186 ? -6.090 -9.381 5.911 1.00 86.50 186 SER A CA 1
ATOM 1413 C C . SER A 1 186 ? -5.126 -10.553 6.035 1.00 86.50 186 SER A C 1
ATOM 1415 O O . SER A 1 186 ? -4.602 -11.032 5.032 1.00 86.50 186 SER A O 1
ATOM 1417 N N . ALA A 1 187 ? -4.905 -11.019 7.260 1.00 86.19 187 ALA A N 1
ATOM 1418 C CA . ALA A 1 187 ? -4.093 -12.188 7.568 1.00 86.19 187 ALA A CA 1
ATOM 1419 C C . ALA A 1 187 ? -4.779 -12.989 8.680 1.00 86.19 187 ALA A C 1
ATOM 1421 O O . ALA A 1 187 ? -4.880 -12.538 9.823 1.00 86.19 187 ALA A O 1
ATOM 1422 N N . GLY A 1 188 ? -5.292 -14.174 8.338 1.00 90.56 188 GLY A N 1
ATOM 1423 C CA . GLY A 1 188 ? -6.110 -14.967 9.254 1.00 90.56 188 GLY A CA 1
ATOM 1424 C C . GLY A 1 188 ? -7.337 -14.181 9.721 1.00 90.56 188 GLY A C 1
ATOM 1425 O O . GLY A 1 188 ? -8.157 -13.763 8.908 1.00 90.56 188 GLY A O 1
ATOM 1426 N N . ASN A 1 189 ? -7.449 -13.962 11.030 1.00 94.06 189 ASN A N 1
ATOM 1427 C CA . ASN A 1 189 ? -8.531 -13.191 11.641 1.00 94.06 189 ASN A CA 1
ATOM 1428 C C . ASN A 1 189 ? -8.189 -11.708 11.872 1.00 94.06 189 ASN A C 1
ATOM 1430 O O . ASN A 1 189 ? -8.963 -10.993 12.502 1.00 94.06 189 ASN A O 1
ATOM 1434 N N . THR A 1 190 ? -7.024 -11.252 11.415 1.00 94.38 190 THR A N 1
ATOM 1435 C CA . THR A 1 190 ? -6.565 -9.877 11.604 1.00 94.38 190 THR A CA 1
ATOM 1436 C C . THR A 1 190 ? -6.740 -9.083 10.317 1.00 94.38 190 THR A C 1
ATOM 1438 O O . THR A 1 190 ? -6.281 -9.503 9.257 1.00 94.38 190 THR A O 1
ATOM 1441 N N . VAL A 1 191 ? -7.368 -7.914 10.417 1.00 93.94 191 VAL A N 1
ATOM 1442 C CA . VAL A 1 191 ? -7.541 -6.952 9.325 1.00 93.94 191 VAL A CA 1
ATOM 1443 C C . VAL A 1 191 ? -6.798 -5.676 9.693 1.00 93.94 191 VAL A C 1
ATOM 1445 O O . VAL A 1 191 ? -7.099 -5.059 10.710 1.00 93.94 191 VAL A O 1
ATOM 1448 N N . THR A 1 192 ? -5.839 -5.263 8.870 1.00 91.50 192 THR A N 1
ATOM 1449 C CA . THR A 1 192 ? -5.122 -3.994 9.044 1.00 91.50 192 THR A CA 1
ATOM 1450 C C . THR A 1 192 ? -5.607 -2.990 8.014 1.00 91.50 192 THR A C 1
ATOM 1452 O O . THR A 1 192 ? -5.568 -3.261 6.816 1.00 91.50 192 THR A O 1
ATOM 1455 N N . VAL A 1 193 ? -6.034 -1.825 8.487 1.00 91.31 193 VAL A N 1
ATOM 1456 C CA . VAL A 1 193 ? -6.465 -0.688 7.677 1.00 91.31 193 VAL A CA 1
ATOM 1457 C C . VAL A 1 193 ? -5.482 0.455 7.885 1.00 91.31 193 VAL A C 1
ATOM 1459 O O . VAL A 1 193 ? -5.211 0.847 9.020 1.00 91.31 193 VAL A O 1
ATOM 1462 N N . LEU A 1 194 ? -4.958 0.996 6.791 1.00 87.44 194 LEU A N 1
ATOM 1463 C CA . LEU A 1 194 ? -4.177 2.231 6.799 1.00 87.44 194 LEU A CA 1
ATOM 1464 C C . LEU A 1 194 ? -5.023 3.350 6.227 1.00 87.44 194 LEU A C 1
ATOM 1466 O O . LEU A 1 194 ? -5.731 3.150 5.236 1.00 87.44 194 LEU A O 1
ATOM 1470 N N . ALA A 1 195 ? -4.950 4.516 6.851 1.00 88.06 195 ALA A N 1
ATOM 1471 C CA . ALA A 1 195 ? -5.750 5.660 6.467 1.00 88.06 195 ALA A CA 1
ATOM 1472 C C . ALA A 1 195 ? -5.005 6.977 6.676 1.00 88.06 195 ALA A C 1
ATOM 1474 O O . ALA A 1 195 ? -4.238 7.110 7.630 1.00 88.06 195 ALA A O 1
ATOM 1475 N N . ASP A 1 196 ? -5.313 7.970 5.843 1.00 88.31 196 ASP A N 1
ATOM 1476 C CA . ASP A 1 196 ? -5.036 9.364 6.181 1.00 88.31 196 ASP A CA 1
ATOM 1477 C C . ASP A 1 196 ? -6.066 9.798 7.222 1.00 88.31 196 ASP A C 1
ATOM 1479 O O . ASP A 1 196 ? -7.267 9.890 6.939 1.00 88.31 196 ASP A O 1
ATOM 1483 N N . TRP A 1 197 ? -5.602 10.021 8.448 1.00 91.75 197 TRP A N 1
ATOM 1484 C CA . TRP A 1 197 ? -6.435 10.473 9.549 1.00 91.75 197 TRP A CA 1
ATOM 1485 C C . TRP A 1 197 ? -6.489 11.991 9.608 1.00 91.75 197 TRP A C 1
ATOM 1487 O O . TRP A 1 197 ? -5.488 12.683 9.424 1.00 91.75 197 TRP A O 1
ATOM 1497 N N . THR A 1 198 ? -7.665 12.519 9.917 1.00 91.75 198 THR A N 1
ATOM 1498 C CA . THR A 1 198 ? -7.878 13.930 10.229 1.00 91.75 198 THR A CA 1
ATOM 1499 C C . THR A 1 198 ? -8.763 14.034 11.459 1.00 91.75 198 THR A C 1
ATOM 1501 O O . THR A 1 198 ? -9.807 13.393 11.531 1.00 91.75 198 THR A O 1
ATOM 1504 N N . SER A 1 199 ? -8.361 14.842 12.434 1.00 92.38 199 SER A N 1
ATOM 1505 C CA . SER A 1 199 ? -9.140 15.116 13.644 1.00 92.38 199 SER A CA 1
ATOM 1506 C C . SER A 1 199 ? -8.778 16.480 14.228 1.00 92.38 199 SER A C 1
ATOM 1508 O O . SER A 1 199 ? -7.871 17.154 13.741 1.00 92.38 199 SER A O 1
ATOM 1510 N N . GLN A 1 200 ? -9.458 16.881 15.302 1.00 89.94 200 GLN A N 1
ATOM 1511 C CA . GLN A 1 200 ? -9.177 18.136 16.004 1.00 89.94 200 GLN A CA 1
ATOM 1512 C C . GLN A 1 200 ? -7.793 18.189 16.669 1.00 89.94 200 GLN A C 1
ATOM 1514 O O . GLN A 1 200 ? -7.289 19.285 16.901 1.00 89.94 200 GLN A O 1
ATOM 1519 N N . PHE A 1 201 ? -7.190 17.040 16.984 1.00 85.94 201 PHE A N 1
ATOM 1520 C CA . PHE A 1 201 ? -5.943 16.972 17.760 1.00 85.94 201 PHE A CA 1
ATOM 1521 C C . PHE A 1 201 ? -4.745 16.498 16.937 1.00 85.94 201 PHE A C 1
ATOM 1523 O O . PHE A 1 201 ? -3.620 16.919 17.186 1.00 85.94 201 PHE A O 1
ATOM 1530 N N . TYR A 1 202 ? -4.983 15.625 15.957 1.00 84.94 202 TYR A N 1
ATOM 1531 C CA . TYR A 1 202 ? -3.944 15.036 15.119 1.00 84.94 202 TYR A CA 1
ATOM 1532 C C . TYR A 1 202 ? -4.450 14.829 13.691 1.00 84.94 202 TYR A C 1
ATOM 1534 O O . TYR A 1 202 ? -5.601 14.435 13.481 1.00 84.94 202 TYR A O 1
ATOM 1542 N N . SER A 1 203 ? -3.582 15.069 12.712 1.00 89.31 203 SER A N 1
ATOM 1543 C CA . SER A 1 203 ? -3.806 14.702 11.314 1.00 89.31 203 SER A CA 1
ATOM 1544 C C . SER A 1 203 ? -2.527 14.100 10.745 1.00 89.31 203 SER A C 1
ATOM 1546 O O . SER A 1 203 ? -1.451 14.674 10.915 1.00 89.31 203 SER A O 1
ATOM 1548 N N . GLY A 1 204 ? -2.643 12.951 10.088 1.00 83.75 204 GLY A N 1
ATOM 1549 C CA . GLY A 1 204 ? -1.511 12.218 9.530 1.00 83.75 204 GLY A CA 1
ATOM 1550 C C . GLY A 1 204 ? -1.825 10.742 9.274 1.00 83.75 204 GLY A C 1
ATOM 1551 O O . GLY A 1 204 ? -2.947 10.297 9.530 1.00 83.75 204 GLY A O 1
ATOM 1552 N N . PRO A 1 205 ? -0.858 9.971 8.755 1.00 84.31 205 PRO A N 1
ATOM 1553 C CA . PRO A 1 205 ? -1.034 8.544 8.510 1.00 84.31 205 PRO A CA 1
ATOM 1554 C C . PRO A 1 205 ? -1.395 7.799 9.798 1.00 84.31 205 PRO A C 1
ATOM 1556 O O . PRO A 1 205 ? -0.799 8.026 10.848 1.00 84.31 205 PRO A O 1
ATOM 1559 N N . SER A 1 206 ? -2.381 6.909 9.737 1.00 88.31 206 SER A N 1
ATOM 1560 C CA . SER A 1 206 ? -2.848 6.129 10.885 1.00 88.31 206 SER A CA 1
ATOM 1561 C C . SER A 1 206 ? -3.117 4.681 10.511 1.00 88.31 206 SER A C 1
ATOM 1563 O O . SER A 1 206 ? -3.523 4.366 9.390 1.00 88.31 206 SER A O 1
ATOM 1565 N N . ARG A 1 207 ? -2.909 3.794 11.485 1.00 90.94 207 ARG A N 1
ATOM 1566 C CA . ARG A 1 207 ? -3.083 2.350 11.348 1.00 90.94 207 ARG A CA 1
ATOM 1567 C C . ARG A 1 207 ? -4.121 1.846 12.340 1.00 90.94 207 ARG A C 1
ATOM 1569 O O . ARG A 1 207 ? -4.017 2.100 13.535 1.00 90.94 207 ARG A O 1
ATOM 1576 N N . PHE A 1 208 ? -5.084 1.087 11.832 1.00 94.62 208 PHE A N 1
ATOM 1577 C CA . PHE A 1 208 ? -6.134 0.424 12.594 1.00 94.62 208 PHE A CA 1
ATOM 1578 C C . PHE A 1 208 ? -5.984 -1.077 12.386 1.00 94.62 208 PHE A C 1
ATOM 1580 O O . PHE A 1 208 ? -6.022 -1.552 11.253 1.00 94.62 208 PHE A O 1
ATOM 1587 N N . VAL A 1 209 ? -5.815 -1.835 13.460 1.00 95.56 209 VAL A N 1
ATOM 1588 C CA . VAL A 1 209 ? -5.735 -3.296 13.402 1.00 95.56 209 VAL A CA 1
ATOM 1589 C C . VAL A 1 209 ? -6.948 -3.872 14.110 1.00 95.56 209 VAL A C 1
ATOM 1591 O O . VAL A 1 209 ? -7.087 -3.733 15.322 1.00 95.56 209 VAL A O 1
ATOM 1594 N N . PHE A 1 210 ? -7.813 -4.528 13.351 1.00 96.44 210 PHE A N 1
ATOM 1595 C CA . PHE A 1 210 ? -8.978 -5.243 13.848 1.00 96.44 210 PHE A CA 1
ATOM 1596 C C . PHE A 1 210 ? -8.627 -6.719 13.993 1.00 96.44 210 PHE A C 1
ATOM 1598 O O . PHE A 1 210 ? -8.275 -7.368 13.009 1.00 96.44 210 PHE A O 1
ATOM 1605 N N . VAL A 1 211 ? -8.751 -7.267 15.195 1.00 95.75 211 VAL A N 1
ATOM 1606 C CA . VAL A 1 211 ? -8.740 -8.715 15.420 1.00 95.75 211 VAL A CA 1
ATOM 1607 C C . VAL A 1 211 ? -10.187 -9.169 15.509 1.00 95.75 211 VAL A C 1
ATOM 1609 O O . VAL A 1 211 ? -10.971 -8.610 16.280 1.00 95.75 211 VAL A O 1
ATOM 1612 N N . LEU A 1 212 ? -10.547 -10.150 14.686 1.00 94.81 212 LEU A N 1
ATOM 1613 C CA . LEU A 1 212 ? -11.900 -10.675 14.600 1.00 94.81 212 LEU A CA 1
ATOM 1614 C C . LEU A 1 212 ? -12.016 -12.023 15.319 1.00 94.81 212 LEU A C 1
ATOM 1616 O O . LEU A 1 212 ? -11.150 -12.891 15.194 1.00 94.81 212 LEU A O 1
ATOM 1620 N N . GLN A 1 213 ? -13.121 -12.222 16.027 1.00 93.38 213 GLN A N 1
ATOM 1621 C CA . GLN A 1 213 ? -13.504 -13.503 16.614 1.00 93.38 213 GLN A CA 1
ATOM 1622 C C . GLN A 1 213 ? -15.012 -13.677 16.452 1.00 93.38 213 GLN A C 1
ATOM 1624 O O . GLN A 1 213 ? -15.766 -12.748 16.726 1.00 93.38 213 GLN A O 1
ATOM 1629 N N . ASP A 1 214 ? -15.438 -14.830 15.930 1.00 90.50 214 ASP A N 1
ATOM 1630 C CA . ASP A 1 214 ? -16.852 -15.156 15.687 1.00 90.50 214 ASP A CA 1
ATOM 1631 C C . ASP A 1 214 ? -17.617 -14.069 14.904 1.00 90.50 214 ASP A C 1
ATOM 1633 O O . ASP A 1 214 ? -18.788 -13.786 15.144 1.00 90.50 214 ASP A O 1
ATOM 1637 N N . GLY A 1 215 ? -16.929 -13.429 13.950 1.00 87.44 215 GLY A N 1
ATOM 1638 C CA . GLY A 1 215 ? -17.500 -12.359 13.131 1.00 87.44 215 GLY A CA 1
ATOM 1639 C C . GLY A 1 215 ? -17.691 -11.030 13.867 1.00 87.44 215 GLY A C 1
ATOM 1640 O O . GLY A 1 215 ? -18.448 -10.189 13.397 1.00 87.44 215 GLY A O 1
ATOM 1641 N N . GLN A 1 216 ? -17.025 -10.808 14.999 1.00 92.75 216 GLN A N 1
ATOM 1642 C CA . GLN A 1 216 ? -17.065 -9.547 15.741 1.00 92.75 216 GLN A CA 1
ATOM 1643 C C . GLN A 1 216 ? -15.655 -9.029 16.047 1.00 92.75 216 GLN A C 1
ATOM 1645 O O . GLN A 1 216 ? -14.681 -9.769 15.933 1.00 92.75 216 GLN A O 1
ATOM 1650 N N . ILE A 1 217 ? -15.528 -7.752 16.422 1.00 95.19 217 ILE A N 1
ATOM 1651 C CA . ILE A 1 217 ? -14.234 -7.139 16.760 1.00 95.19 217 ILE A CA 1
ATOM 1652 C C . ILE A 1 217 ? -13.857 -7.557 18.183 1.00 95.19 217 ILE A C 1
ATOM 1654 O O . ILE A 1 217 ? -14.374 -6.994 19.139 1.00 95.19 217 ILE A O 1
ATOM 1658 N N . SER A 1 218 ? -12.951 -8.516 18.354 1.00 95.12 218 SER A N 1
ATOM 1659 C CA . SER A 1 218 ? -12.451 -8.887 19.686 1.00 95.12 218 SER A CA 1
ATOM 1660 C C . SER A 1 218 ? -11.407 -7.893 20.198 1.00 95.12 218 SER A C 1
ATOM 1662 O O . SER A 1 218 ? -11.324 -7.630 21.396 1.00 95.12 218 SER A O 1
ATOM 1664 N N . GLU A 1 219 ? -10.625 -7.302 19.292 1.00 96.12 219 GLU A N 1
ATOM 1665 C CA . GLU A 1 219 ? -9.646 -6.270 19.628 1.00 96.12 219 GLU A CA 1
ATOM 1666 C C . GLU A 1 219 ? -9.518 -5.230 18.511 1.00 96.12 219 GLU A C 1
ATOM 1668 O O . GLU A 1 219 ? -9.494 -5.572 17.329 1.00 96.12 219 GLU A O 1
ATOM 1673 N N . LEU A 1 220 ? -9.397 -3.961 18.895 1.00 96.81 220 LEU A N 1
ATOM 1674 C CA . LEU A 1 220 ? -9.009 -2.863 18.017 1.00 96.81 220 LEU A CA 1
ATOM 1675 C C . LEU A 1 220 ? -7.692 -2.275 18.520 1.00 96.81 220 LEU A C 1
ATOM 1677 O O . LEU A 1 220 ? -7.619 -1.843 19.667 1.00 96.81 220 LEU A O 1
ATOM 1681 N N . ARG A 1 221 ? -6.666 -2.220 17.669 1.00 96.44 221 ARG A N 1
ATOM 1682 C CA . ARG A 1 221 ? -5.379 -1.585 17.987 1.00 96.44 221 ARG A CA 1
ATOM 1683 C C . ARG A 1 221 ? -5.131 -0.380 17.091 1.00 96.44 221 ARG A C 1
ATOM 1685 O O . ARG A 1 221 ? -5.331 -0.470 15.880 1.00 96.44 221 ARG A O 1
ATOM 1692 N N . MET A 1 222 ? -4.654 0.707 17.681 1.00 92.06 222 MET A N 1
ATOM 1693 C CA . MET A 1 222 ? -4.247 1.933 16.998 1.00 92.06 222 MET A CA 1
ATOM 1694 C C . MET A 1 222 ? -2.893 2.396 17.524 1.00 92.06 222 MET A C 1
ATOM 1696 O O . MET A 1 222 ? -2.573 2.186 18.697 1.00 92.06 222 MET A O 1
ATOM 1700 N N . GLY A 1 223 ? -2.110 3.001 16.636 1.00 71.19 223 GLY A N 1
ATOM 1701 C CA . GLY A 1 223 ? -0.707 3.352 16.867 1.00 71.19 223 GLY A CA 1
ATOM 1702 C C . GLY A 1 223 ? 0.194 2.874 15.740 1.00 71.19 223 GLY A C 1
ATOM 1703 O O . GLY A 1 223 ? 0.054 1.703 15.295 1.00 71.19 223 GLY A O 1
#

Radius of gyration: 21.81 Å; chains: 1; bounding box: 50×33×62 Å

Secondary structure (DSSP, 8-state):
-EEEESSSS--HHHHHHS---S-EEEEEEEE--GGGHHHHHHHHHHTHHHHTTSTTEEEEEEEE-STT--EEEEEEEES-HHHHHHHHT-HHHHHHHGGGTT--SEEEEEEEPPP--GGGS-HHHHHHHHHHHTT-HHHHHHHHHTTT-EEEETTEEEESHHHHHHHHTTSTTTTT-EEEEEEEEEETTEEEEEEEEE-SS-EEEEEEEEEEETTEEEEEEE-

pLDDT: mean 92.07, std 6.54, range [66.44, 98.56]

Foldseek 3Di:
DAEDAPDPPDRAVCVLVVPDWFKKKKKKKWQFDPVCVVLVVCLVVVCVVLLVPFAFWDDWDKDDDPDPGSIIMIITIGGTSNSVSVSCPDPVNVVSCVSCVPTDTYMHIDMDQAADDLVPPDPAVSQLLVCLQVLNLVSNLVLCVVAQAWEAEPNDIATDSVRVSVVCCVPGSVQNKHWAWRDWDDDDQKIKTWTQIDGNPDTGIWIWIFGDDPRGGNYIYID